Protein AF-A0AAW9YRX0-F1 (afdb_monomer)

Organism: NCBI:txid299583

Radius of gyration: 27.02 Å; Cα contacts (8 Å, |Δi|>4): 159; chains: 1; bounding box: 44×71×100 Å

Secondary structure (DSSP, 8-state):
-PPP-------------HHHHHHHHHHHHHHHHHHHHHHHHHHHHHHH---EEEES--SSTTHHHHB-S-PEEEEGGGSHHHIIIIIIHHHHHHHHHHHHHHHTTS-S-TTSSS-HHHHHHHHHHHHHHHHHHHHHHHHHH--BPP---HHHHHHHHHHHHSTT-HHHHHHHHHHHHH----HHHHHHHS---TT---SSHHHHHHHHHHHHHHTT-

Sequence (217 aa):
MIKAIIISSFPDTIKLNKSLLFEARNILRSSSTYVLAYQMLKDKALIDSEEYILLGDSGDLNASLVFDNKVVKLPALYTKKGYYNIYLKNQVEYLKQAAKSMWVLSEEDSLDKLSLVSLKSNMDILYWNDYLEVWNKALDDINIQRTTSISTLIKILNSLTVENNSIILVLKKITQNTNFISVEDISSKVGLSSNNRNIVTSSYRGLIKSLAEYKKS

pLDDT: mean 72.79, std 19.41, range [33.91, 96.25]

Nearest PDB structures (foldseek):
  5pv0-assembly1_A  TM=2.220E-01  e=9.596E+00  Homo sapiens

Foldseek 3Di:
DDDDDDPDDDDPPPPPPPVVVVVVVLVVLLVQLLVQLLVVLVVCQQVVDPDWDWALPLVDPCSVLFWVPDTQTDRCCLFPNNCVPRCVVCSLVSSVVSNVVVPVVDDDDPVVVRPSVSSSVVNVVVSVVVSVVRLVVSVVRTDTDDDPDPVSVVVNVVQVVDPSHSVVSNVVRSCNGVDPDDPVVVVVVPDPPPDDDDDDVPVVVVVVVVVVVVVVD

Structure (mmCIF, N/CA/C/O backbone):
data_AF-A0AAW9YRX0-F1
#
_entry.id   AF-A0AAW9YRX0-F1
#
loop_
_atom_site.group_PDB
_atom_site.id
_atom_site.type_symbol
_atom_site.label_atom_id
_atom_site.label_alt_id
_atom_site.label_comp_id
_atom_site.label_asym_id
_atom_site.label_entity_id
_atom_site.label_seq_id
_atom_site.pdbx_PDB_ins_code
_atom_site.Cartn_x
_atom_site.Cartn_y
_atom_site.Cartn_z
_atom_site.occupancy
_atom_site.B_iso_or_equiv
_atom_site.auth_seq_id
_atom_site.auth_comp_id
_atom_site.auth_asym_id
_atom_site.auth_atom_id
_atom_site.pdbx_PDB_model_num
ATOM 1 N N . MET A 1 1 ? -3.417 -39.705 -69.812 1.00 37.75 1 MET A N 1
ATOM 2 C CA . MET A 1 1 ? -2.437 -38.603 -69.697 1.00 37.75 1 MET A CA 1
ATOM 3 C C . MET A 1 1 ? -3.208 -37.365 -69.237 1.00 37.75 1 MET A C 1
ATOM 5 O O . MET A 1 1 ? -3.883 -36.748 -70.047 1.00 37.75 1 MET A O 1
ATOM 9 N N . ILE A 1 2 ? -3.255 -37.104 -67.927 1.00 33.91 2 ILE A N 1
ATOM 10 C CA . ILE A 1 2 ? -4.087 -36.042 -67.330 1.00 33.91 2 ILE A CA 1
ATOM 11 C C . ILE A 1 2 ? -3.219 -34.786 -67.183 1.00 33.91 2 ILE A C 1
ATOM 13 O O . ILE A 1 2 ? -2.199 -34.825 -66.499 1.00 33.91 2 ILE A O 1
ATOM 17 N N . LYS A 1 3 ? -3.600 -33.689 -67.849 1.00 41.28 3 LYS A N 1
ATOM 18 C CA . LYS A 1 3 ? -2.985 -32.365 -67.665 1.00 41.28 3 LYS A CA 1
ATOM 19 C C . LYS A 1 3 ? -3.498 -31.760 -66.358 1.00 41.28 3 LYS A C 1
ATOM 21 O O . LYS A 1 3 ? -4.692 -31.502 -66.236 1.00 41.28 3 LYS A O 1
ATOM 26 N N . ALA A 1 4 ? -2.602 -31.509 -65.409 1.00 36.94 4 ALA A N 1
ATOM 27 C CA . ALA A 1 4 ? -2.903 -30.691 -64.242 1.00 36.94 4 ALA A CA 1
ATOM 28 C C . ALA A 1 4 ? -2.861 -29.206 -64.638 1.00 36.94 4 ALA A C 1
ATOM 30 O O . ALA A 1 4 ? -1.846 -28.714 -65.130 1.00 36.94 4 ALA A O 1
ATOM 31 N N . ILE A 1 5 ? -3.977 -28.506 -64.444 1.00 42.34 5 ILE A N 1
ATOM 32 C CA . ILE A 1 5 ? -4.063 -27.046 -64.525 1.00 42.34 5 ILE A CA 1
ATOM 33 C C . ILE A 1 5 ? -3.647 -26.517 -63.151 1.00 42.34 5 ILE A C 1
ATOM 35 O O . ILE A 1 5 ? -4.341 -26.751 -62.164 1.00 42.34 5 ILE A O 1
ATOM 39 N N . ILE A 1 6 ? -2.505 -25.833 -63.074 1.00 44.31 6 ILE A N 1
ATOM 40 C CA . ILE A 1 6 ? -2.107 -25.105 -61.867 1.00 44.31 6 ILE A CA 1
ATOM 41 C C . ILE A 1 6 ? -2.848 -23.768 -61.876 1.00 44.31 6 ILE A C 1
ATOM 43 O O . ILE A 1 6 ? -2.540 -22.885 -62.672 1.00 44.31 6 ILE A O 1
ATOM 47 N N . ILE A 1 7 ? -3.834 -23.622 -60.991 1.00 44.69 7 ILE A N 1
ATOM 48 C CA . ILE A 1 7 ? -4.435 -22.325 -60.672 1.00 44.69 7 ILE A CA 1
ATOM 49 C C . ILE A 1 7 ? -3.532 -21.675 -59.620 1.00 44.69 7 ILE A C 1
ATOM 51 O O . ILE A 1 7 ? -3.695 -21.898 -58.424 1.00 44.69 7 ILE A O 1
ATOM 55 N N . SER A 1 8 ? -2.538 -20.905 -60.059 1.00 48.78 8 SER A N 1
ATOM 56 C CA . SER A 1 8 ? -1.781 -20.016 -59.178 1.00 48.78 8 SER A CA 1
ATOM 57 C C . SER A 1 8 ? -2.360 -18.607 -59.274 1.00 48.78 8 SER A C 1
ATOM 59 O O . SER A 1 8 ? -1.903 -17.795 -60.075 1.00 48.78 8 SER A O 1
ATOM 61 N N . SER A 1 9 ? -3.365 -18.306 -58.457 1.00 45.69 9 SER A N 1
ATOM 62 C CA . SER A 1 9 ? -3.750 -16.924 -58.164 1.00 45.69 9 SER A CA 1
ATOM 63 C C . SER A 1 9 ? -3.562 -16.681 -56.670 1.00 45.69 9 SER A C 1
ATOM 65 O O . SER A 1 9 ? -4.492 -16.830 -55.878 1.00 45.69 9 SER A O 1
ATOM 67 N N . PHE A 1 10 ? -2.334 -16.342 -56.274 1.00 49.47 10 PHE A N 1
ATOM 68 C CA . PHE A 1 10 ? -2.141 -15.619 -55.021 1.00 49.47 10 PHE A CA 1
ATOM 69 C C . PHE A 1 10 ? -2.780 -14.235 -55.212 1.00 49.47 10 PHE A C 1
ATOM 71 O O . PHE A 1 10 ? -2.491 -13.600 -56.228 1.00 49.47 10 PHE A O 1
ATOM 78 N N . PRO A 1 11 ? -3.675 -13.779 -54.320 1.00 52.34 11 PRO A N 1
ATOM 79 C CA . PRO A 1 11 ? -4.278 -12.463 -54.466 1.00 52.34 11 PRO A CA 1
ATOM 80 C C . PRO A 1 11 ? -3.192 -11.388 -54.376 1.00 52.34 11 PRO A C 1
ATOM 82 O O . PRO A 1 11 ? -2.228 -11.541 -53.619 1.00 52.34 11 PRO A O 1
ATOM 85 N N . ASP A 1 12 ? -3.359 -10.323 -55.163 1.00 54.91 12 ASP A N 1
ATOM 86 C CA . ASP A 1 12 ? -2.448 -9.184 -55.222 1.00 54.91 12 ASP A CA 1
ATOM 87 C C . ASP A 1 12 ? -2.027 -8.746 -53.819 1.00 54.91 12 ASP A C 1
ATOM 89 O O . ASP A 1 12 ? -2.846 -8.499 -52.930 1.00 54.91 12 ASP A O 1
ATOM 93 N N . THR A 1 13 ? -0.713 -8.665 -53.621 1.00 52.34 13 THR A N 1
ATOM 94 C CA . THR A 1 13 ? -0.102 -8.237 -52.370 1.00 52.34 13 THR A CA 1
ATOM 95 C C . THR A 1 13 ? -0.646 -6.863 -51.991 1.00 52.34 13 THR A C 1
ATOM 97 O O . THR A 1 13 ? -0.289 -5.857 -52.609 1.00 52.34 13 THR A O 1
ATOM 100 N N . ILE A 1 14 ? -1.490 -6.802 -50.959 1.00 56.09 14 ILE A N 1
ATOM 101 C CA . ILE A 1 14 ? -1.856 -5.540 -50.317 1.00 56.09 14 ILE A CA 1
ATOM 102 C C . ILE A 1 14 ? -0.537 -4.885 -49.905 1.00 56.09 14 ILE A C 1
ATOM 104 O O . ILE A 1 14 ? 0.210 -5.447 -49.099 1.00 56.09 14 ILE A O 1
ATOM 108 N N . LYS A 1 15 ? -0.206 -3.722 -50.484 1.00 57.44 15 LYS A N 1
ATOM 109 C CA . LYS A 1 15 ? 0.984 -2.960 -50.087 1.00 57.44 15 LYS A CA 1
ATOM 110 C C . LYS A 1 15 ? 0.853 -2.624 -48.605 1.00 57.44 15 LYS A C 1
ATOM 112 O O . LYS A 1 15 ? 0.117 -1.721 -48.218 1.00 57.44 15 LYS A O 1
ATOM 117 N N . LEU A 1 16 ? 1.577 -3.375 -47.781 1.00 52.41 16 LEU A N 1
ATOM 118 C CA . LEU A 1 16 ? 1.646 -3.177 -46.345 1.00 52.41 16 LEU A CA 1
ATOM 119 C C . LEU A 1 16 ? 2.143 -1.757 -46.067 1.00 52.41 16 LEU A C 1
ATOM 121 O O . LEU A 1 16 ? 3.289 -1.420 -46.376 1.00 52.41 16 LEU A O 1
ATOM 125 N N . ASN A 1 17 ? 1.285 -0.925 -45.476 1.00 69.38 17 ASN A N 1
ATOM 126 C CA . ASN A 1 17 ? 1.682 0.399 -45.026 1.00 69.38 17 ASN A CA 1
ATOM 127 C C . ASN A 1 17 ? 2.612 0.240 -43.816 1.00 69.38 17 ASN A C 1
ATOM 129 O O . ASN A 1 17 ? 2.175 0.102 -42.672 1.00 69.38 17 ASN A O 1
ATOM 133 N N . LYS A 1 18 ? 3.919 0.225 -44.094 1.00 70.31 18 LYS A N 1
ATOM 134 C CA . LYS A 1 18 ? 4.971 0.039 -43.091 1.00 70.31 18 LYS A CA 1
ATOM 135 C C . LYS A 1 18 ? 4.919 1.106 -41.992 1.00 70.31 18 LYS A C 1
ATOM 137 O O . LYS A 1 18 ? 5.285 0.796 -40.866 1.00 70.31 18 LYS A O 1
ATOM 142 N N . SER A 1 19 ? 4.419 2.310 -42.291 1.00 64.06 19 SER A N 1
ATOM 143 C CA . SER A 1 19 ? 4.258 3.394 -41.313 1.00 64.06 19 SER A CA 1
ATOM 144 C C . SER A 1 19 ? 3.155 3.086 -40.301 1.00 64.06 19 SER A C 1
ATOM 146 O O . SER A 1 19 ? 3.401 3.155 -39.102 1.00 64.06 19 SER A O 1
ATOM 148 N N . LEU A 1 20 ? 1.974 2.660 -40.765 1.00 60.81 20 LEU A N 1
ATOM 149 C CA . LEU A 1 20 ? 0.852 2.306 -39.885 1.00 60.81 20 LEU A CA 1
ATOM 150 C C . LEU A 1 20 ? 1.160 1.064 -39.036 1.00 60.81 20 LEU A C 1
ATOM 152 O O . LEU A 1 20 ? 0.836 1.016 -37.854 1.00 60.81 20 LEU A O 1
ATOM 156 N N . LEU A 1 21 ? 1.828 0.063 -39.618 1.00 64.56 21 LEU A N 1
ATOM 157 C CA . LEU A 1 21 ? 2.275 -1.116 -38.871 1.00 64.56 21 LEU A CA 1
ATOM 158 C C . LEU A 1 21 ? 3.301 -0.744 -37.792 1.00 64.56 21 LEU A C 1
ATOM 160 O O . LEU A 1 21 ? 3.255 -1.279 -36.686 1.00 64.56 21 LEU A O 1
ATOM 164 N N . PHE A 1 22 ? 4.234 0.152 -38.113 1.00 63.84 22 PHE A N 1
ATOM 165 C CA . PHE A 1 22 ? 5.222 0.650 -37.162 1.00 63.84 22 PHE A CA 1
ATOM 166 C C . PHE A 1 22 ? 4.554 1.429 -36.020 1.00 63.84 22 PHE A C 1
ATOM 168 O O . PHE A 1 22 ? 4.872 1.203 -34.856 1.00 63.84 22 PHE A O 1
ATOM 175 N N . GLU A 1 23 ? 3.571 2.272 -36.335 1.00 57.03 23 GLU A N 1
ATOM 176 C CA . GLU A 1 23 ? 2.785 3.030 -35.360 1.00 57.03 23 GLU A CA 1
ATOM 177 C C . GLU A 1 23 ? 1.950 2.123 -34.446 1.00 57.03 23 GLU A C 1
ATOM 179 O O . GLU A 1 23 ? 2.080 2.198 -33.225 1.00 57.03 23 GLU A O 1
ATOM 184 N N . ALA A 1 24 ? 1.180 1.189 -35.014 1.00 63.75 24 ALA A N 1
ATOM 185 C CA . ALA A 1 24 ? 0.392 0.224 -34.248 1.00 63.75 24 ALA A CA 1
ATOM 186 C C . ALA A 1 24 ? 1.276 -0.633 -33.326 1.00 63.75 24 ALA A C 1
ATOM 188 O O . ALA A 1 24 ? 0.941 -0.853 -32.161 1.00 63.75 24 ALA A O 1
ATOM 189 N N . ARG A 1 25 ? 2.448 -1.069 -33.814 1.00 64.19 25 ARG A N 1
ATOM 190 C CA . ARG A 1 25 ? 3.437 -1.786 -32.996 1.00 64.19 25 ARG A CA 1
ATOM 191 C C . ARG A 1 25 ? 3.972 -0.915 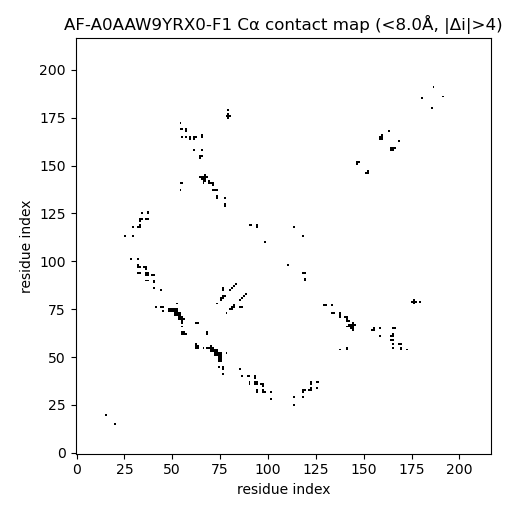-31.868 1.00 64.19 25 ARG A C 1
ATOM 193 O O . ARG A 1 25 ? 4.082 -1.410 -30.754 1.00 64.19 25 ARG A O 1
ATOM 200 N N . ASN A 1 26 ? 4.279 0.354 -32.115 1.00 64.44 26 ASN A N 1
ATOM 201 C CA . ASN A 1 26 ? 4.766 1.253 -31.069 1.00 64.44 26 ASN A CA 1
ATOM 202 C C . ASN A 1 26 ? 3.711 1.504 -29.989 1.00 64.44 26 ASN A C 1
ATOM 204 O O . ASN A 1 26 ? 4.040 1.448 -28.804 1.00 64.44 26 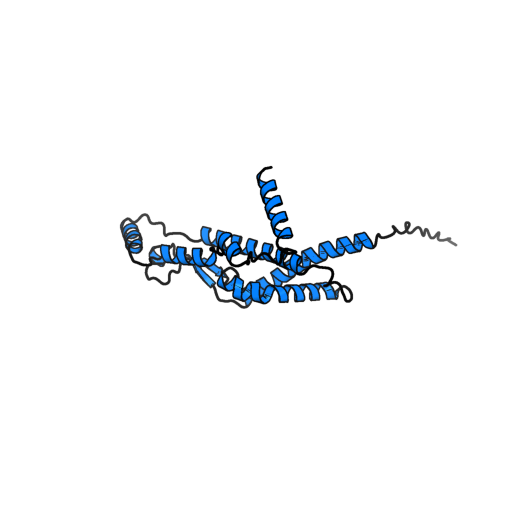ASN A O 1
ATOM 208 N N . ILE A 1 27 ? 2.448 1.705 -30.377 1.00 62.72 27 ILE A N 1
ATOM 209 C CA . ILE A 1 27 ? 1.330 1.883 -29.442 1.00 62.72 27 ILE A CA 1
ATOM 210 C C . ILE A 1 27 ? 1.184 0.642 -28.557 1.00 62.72 27 ILE A C 1
ATOM 212 O O . ILE A 1 27 ? 1.263 0.753 -27.331 1.00 62.72 27 ILE A O 1
ATOM 216 N N . LEU A 1 28 ? 1.066 -0.543 -29.165 1.00 64.25 28 LEU A N 1
ATOM 217 C CA . LEU A 1 28 ? 0.913 -1.798 -28.426 1.00 64.25 28 LEU A CA 1
ATOM 218 C C . LEU A 1 28 ? 2.119 -2.069 -27.519 1.00 64.25 28 LEU A C 1
ATOM 220 O O . LEU A 1 28 ? 1.931 -2.382 -26.346 1.00 64.25 28 LEU A O 1
ATOM 224 N N . ARG A 1 29 ? 3.347 -1.851 -28.011 1.00 67.62 29 ARG A N 1
ATOM 225 C CA . ARG A 1 29 ? 4.580 -2.021 -27.222 1.00 67.62 29 ARG A CA 1
ATOM 226 C C . ARG A 1 29 ? 4.637 -1.082 -26.025 1.00 67.62 29 ARG A C 1
ATOM 228 O O . ARG A 1 29 ? 5.018 -1.510 -24.937 1.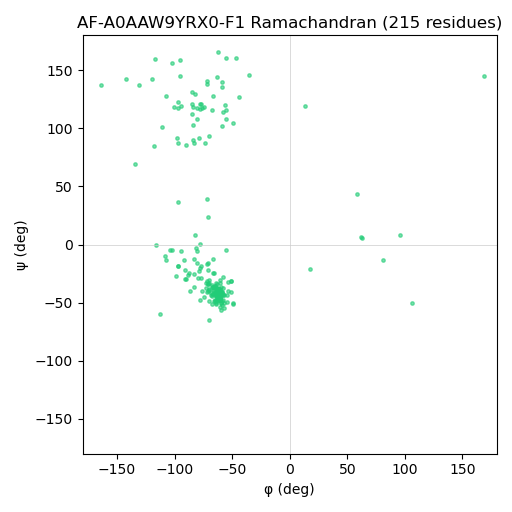00 67.62 29 ARG A O 1
ATOM 235 N N . SER A 1 30 ? 4.260 0.184 -26.208 1.00 59.19 30 SER A N 1
ATOM 236 C CA . SER A 1 30 ? 4.218 1.155 -25.111 1.00 59.19 30 SER A CA 1
ATOM 237 C C . SER A 1 30 ? 3.246 0.705 -24.022 1.00 59.19 30 SER A C 1
ATOM 239 O O . SER A 1 30 ? 3.628 0.669 -22.854 1.00 59.19 30 SER A O 1
ATOM 241 N N . SER A 1 31 ? 2.044 0.264 -24.421 1.00 65.81 31 SER A N 1
ATOM 242 C CA . SER A 1 31 ? 0.988 -0.197 -23.518 1.00 65.81 31 SER A CA 1
ATOM 243 C C . SER A 1 31 ? 1.389 -1.431 -22.714 1.00 65.81 31 SER A C 1
ATOM 245 O O . SER A 1 31 ? 1.112 -1.518 -21.524 1.00 65.81 31 SER A O 1
ATOM 247 N N . SER A 1 32 ? 2.122 -2.358 -23.327 1.00 78.81 32 SER A N 1
ATOM 248 C CA . SER A 1 32 ? 2.555 -3.585 -22.665 1.00 78.81 32 SER A CA 1
ATOM 249 C C . SER A 1 32 ? 3.821 -3.412 -21.821 1.00 78.81 32 SER A C 1
ATOM 251 O O . SER A 1 32 ? 4.003 -4.159 -20.863 1.00 78.81 32 SER A O 1
ATOM 253 N N . THR A 1 33 ? 4.688 -2.436 -22.125 1.00 85.38 33 THR A N 1
ATOM 254 C CA . THR A 1 33 ? 5.968 -2.263 -21.407 1.00 85.38 33 THR A CA 1
ATOM 255 C C . THR 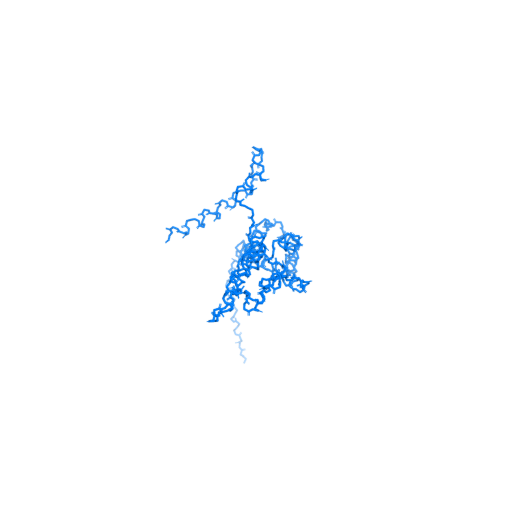A 1 33 ? 5.754 -1.822 -19.961 1.00 85.38 33 THR A C 1
ATOM 257 O O . THR A 1 33 ? 6.295 -2.446 -19.051 1.00 85.38 33 THR A O 1
ATOM 260 N N . TYR A 1 34 ? 4.969 -0.763 -19.721 1.00 86.75 34 TYR A N 1
ATOM 261 C CA . TYR A 1 34 ? 4.752 -0.273 -18.352 1.00 86.75 34 TYR A CA 1
ATOM 262 C C . TYR A 1 34 ? 3.901 -1.240 -17.521 1.00 86.75 34 TYR A C 1
ATOM 264 O O . TYR A 1 34 ? 4.111 -1.345 -16.315 1.00 86.75 34 TYR A O 1
ATOM 272 N N . VAL A 1 35 ? 2.982 -1.977 -18.160 1.00 90.75 35 VAL A N 1
ATOM 273 C CA . VAL A 1 35 ? 2.202 -3.035 -17.502 1.00 90.75 35 VAL A CA 1
ATOM 274 C C . VAL A 1 35 ? 3.131 -4.151 -17.040 1.00 90.75 35 VAL A C 1
ATOM 276 O O . VAL A 1 35 ? 3.106 -4.509 -15.867 1.00 90.75 35 VAL A O 1
ATOM 279 N N . LEU A 1 36 ? 3.989 -4.665 -17.928 1.00 90.88 36 LEU A N 1
ATOM 280 C CA . LEU A 1 36 ? 4.944 -5.716 -17.579 1.00 90.88 36 LEU A CA 1
ATOM 281 C C . LEU A 1 36 ? 5.915 -5.254 -16.486 1.00 90.88 36 LEU A C 1
ATOM 283 O O . LEU A 1 36 ? 6.125 -5.974 -15.516 1.00 90.88 36 LEU A O 1
ATOM 287 N N . ALA A 1 37 ? 6.460 -4.040 -16.608 1.00 93.50 37 ALA A N 1
ATOM 288 C CA . ALA A 1 37 ? 7.336 -3.459 -15.593 1.00 93.50 37 ALA A CA 1
ATOM 289 C C . ALA A 1 37 ? 6.658 -3.386 -14.221 1.00 93.50 37 ALA A C 1
ATOM 291 O O . ALA A 1 37 ? 7.275 -3.717 -13.208 1.00 93.50 37 ALA A O 1
ATOM 292 N N . TYR A 1 38 ? 5.386 -2.974 -14.190 1.00 96.12 38 TYR A N 1
ATOM 293 C CA . TYR A 1 38 ? 4.607 -2.924 -12.962 1.00 96.12 38 TYR A CA 1
ATOM 294 C C . TYR A 1 38 ? 4.403 -4.302 -12.345 1.00 96.12 38 TYR A C 1
ATOM 296 O O . TYR A 1 38 ? 4.673 -4.460 -11.157 1.00 96.12 38 TYR A O 1
ATOM 304 N N . GLN A 1 39 ? 4.000 -5.297 -13.139 1.00 94.88 39 GLN A N 1
ATOM 305 C CA . GLN A 1 39 ? 3.803 -6.661 -12.642 1.00 94.88 39 GLN A CA 1
ATOM 306 C C . GLN A 1 39 ? 5.105 -7.248 -12.092 1.00 94.88 39 GLN A C 1
ATOM 308 O O . GLN A 1 39 ? 5.131 -7.707 -10.959 1.00 94.88 39 GLN A O 1
ATOM 313 N N . MET A 1 40 ? 6.220 -7.115 -12.819 1.00 94.69 40 MET A N 1
ATOM 314 C CA . MET A 1 40 ? 7.528 -7.583 -12.346 1.00 94.69 40 MET A CA 1
ATOM 315 C C . MET A 1 40 ? 7.937 -6.939 -11.011 1.00 94.69 40 MET A C 1
ATOM 317 O O . MET A 1 40 ? 8.428 -7.629 -10.116 1.00 94.69 40 MET A O 1
ATOM 321 N N . LEU A 1 41 ? 7.735 -5.622 -10.865 1.00 96.25 41 LEU A N 1
ATOM 322 C CA . LEU A 1 41 ? 8.028 -4.907 -9.621 1.00 96.25 41 LEU A CA 1
ATOM 323 C C . LEU A 1 41 ? 7.122 -5.392 -8.490 1.00 96.25 41 LEU A C 1
ATOM 325 O O . LEU A 1 41 ? 7.620 -5.686 -7.404 1.00 96.25 41 LEU A O 1
ATOM 329 N N . LYS A 1 42 ? 5.812 -5.462 -8.746 1.00 95.69 42 LYS A N 1
ATOM 330 C CA . LYS A 1 42 ? 4.795 -5.887 -7.784 1.00 95.69 42 LYS A CA 1
ATOM 331 C C . LYS A 1 42 ? 5.078 -7.299 -7.287 1.00 95.69 42 LYS A C 1
ATOM 333 O O . LYS A 1 42 ? 5.188 -7.487 -6.081 1.00 95.69 42 LYS A O 1
ATOM 338 N N . ASP A 1 43 ? 5.278 -8.248 -8.194 1.00 94.06 43 ASP A N 1
ATOM 339 C CA . ASP A 1 43 ? 5.546 -9.645 -7.860 1.00 94.06 43 ASP A CA 1
ATOM 340 C C . ASP A 1 43 ? 6.796 -9.767 -6.992 1.00 94.06 43 ASP A C 1
ATOM 342 O O . ASP A 1 43 ? 6.747 -10.367 -5.919 1.00 94.06 43 ASP A O 1
ATOM 346 N N . LYS A 1 44 ? 7.901 -9.117 -7.387 1.00 93.00 44 LYS A N 1
ATOM 347 C CA . LYS A 1 44 ? 9.119 -9.136 -6.571 1.00 93.00 44 LYS A CA 1
ATOM 348 C C . LYS A 1 44 ? 8.895 -8.501 -5.201 1.00 93.00 44 LYS A C 1
ATOM 350 O O . LYS A 1 44 ? 9.319 -9.057 -4.198 1.00 93.00 44 LYS A O 1
ATOM 355 N N . ALA A 1 45 ? 8.231 -7.349 -5.142 1.00 92.62 45 ALA A N 1
ATOM 356 C CA . ALA A 1 45 ? 7.985 -6.651 -3.886 1.00 92.62 45 ALA A CA 1
ATOM 357 C C . ALA A 1 45 ? 7.100 -7.454 -2.921 1.00 92.62 45 ALA A C 1
ATOM 359 O O . ALA A 1 45 ? 7.302 -7.366 -1.713 1.00 92.62 45 ALA A O 1
ATOM 360 N N . LEU A 1 46 ? 6.139 -8.224 -3.438 1.00 89.50 46 LEU A N 1
ATOM 361 C CA . LEU A 1 46 ? 5.276 -9.092 -2.635 1.00 89.50 46 LEU A CA 1
ATOM 362 C C . LEU A 1 46 ? 5.983 -10.379 -2.186 1.00 89.50 46 LEU A C 1
ATOM 364 O O . LEU A 1 46 ? 5.646 -10.903 -1.131 1.00 89.50 46 LEU A O 1
ATOM 368 N N . ILE A 1 47 ? 6.956 -10.873 -2.958 1.00 87.25 47 ILE A N 1
ATOM 369 C CA . ILE A 1 47 ? 7.772 -12.042 -2.594 1.00 87.25 47 ILE A CA 1
ATOM 370 C C . ILE A 1 47 ? 8.849 -11.669 -1.566 1.00 87.25 47 ILE A C 1
ATOM 372 O O . ILE A 1 47 ? 9.008 -12.360 -0.566 1.00 87.25 47 ILE A O 1
ATOM 376 N N . ASP A 1 48 ? 9.582 -10.578 -1.801 1.00 79.50 48 ASP A N 1
ATOM 377 C CA . ASP A 1 48 ? 10.744 -10.193 -0.989 1.00 79.50 48 ASP A CA 1
ATOM 378 C C . ASP A 1 48 ? 10.349 -9.556 0.356 1.00 79.50 48 ASP A C 1
ATOM 380 O O . ASP A 1 48 ? 11.180 -9.442 1.259 1.00 79.50 48 ASP A O 1
ATOM 384 N N . SER A 1 49 ? 9.106 -9.081 0.494 1.00 71.12 49 SER A N 1
ATOM 385 C CA . SER A 1 49 ? 8.657 -8.344 1.672 1.00 71.12 49 SER A CA 1
ATOM 386 C C . SER A 1 49 ? 7.658 -9.144 2.502 1.00 71.12 49 SER A C 1
ATOM 388 O O . SER A 1 49 ? 6.460 -9.157 2.231 1.00 71.12 49 SER A O 1
ATOM 390 N N . GLU A 1 50 ? 8.147 -9.729 3.596 1.00 67.56 50 GLU A N 1
ATOM 391 C CA . GLU A 1 50 ? 7.295 -10.176 4.707 1.00 67.56 50 GLU A CA 1
ATOM 392 C C . GLU A 1 50 ? 6.851 -9.006 5.611 1.00 67.56 50 GLU A C 1
ATOM 394 O O . GLU A 1 50 ? 6.144 -9.210 6.598 1.00 67.56 50 GLU A O 1
ATOM 399 N N . GLU A 1 51 ? 7.256 -7.764 5.308 1.00 74.12 51 GLU A N 1
ATOM 400 C CA . GLU A 1 51 ? 6.830 -6.585 6.063 1.00 74.12 51 GLU A CA 1
ATOM 401 C C . GLU A 1 51 ? 5.372 -6.239 5.709 1.00 74.12 51 GLU A C 1
ATOM 403 O O . GLU A 1 51 ? 5.043 -5.883 4.575 1.00 74.12 51 GLU A O 1
ATOM 408 N N . TYR A 1 52 ? 4.492 -6.286 6.709 1.00 81.00 52 TYR A N 1
ATOM 409 C CA . TYR A 1 52 ? 3.105 -5.836 6.599 1.00 81.00 52 TYR A CA 1
ATOM 410 C C . TYR A 1 52 ? 2.834 -4.710 7.592 1.00 81.00 52 TYR A C 1
ATOM 412 O O . TYR A 1 52 ? 3.285 -4.755 8.738 1.00 81.00 52 TYR A O 1
ATOM 420 N N . ILE A 1 53 ? 2.033 -3.724 7.183 1.00 81.94 53 ILE A N 1
ATOM 421 C CA . ILE A 1 53 ? 1.357 -2.866 8.158 1.00 81.94 53 ILE A CA 1
ATOM 422 C C . ILE A 1 53 ? 0.111 -3.599 8.630 1.00 81.94 53 ILE A C 1
ATOM 424 O O . ILE A 1 53 ? -0.697 -4.064 7.829 1.00 81.94 53 ILE A O 1
ATOM 428 N N . LEU A 1 54 ? -0.035 -3.675 9.946 1.00 84.12 54 LEU A N 1
ATOM 429 C CA . LEU A 1 54 ? -1.186 -4.265 10.605 1.00 84.12 54 LEU A CA 1
ATOM 430 C C . LEU A 1 54 ? -2.127 -3.144 11.064 1.00 84.12 54 LEU A C 1
ATOM 432 O O . LEU A 1 54 ? -1.728 -2.287 11.865 1.00 84.12 54 LEU A O 1
ATOM 436 N N . LEU A 1 55 ? -3.356 -3.125 10.543 1.00 84.38 55 LEU A N 1
ATOM 437 C CA . LEU A 1 55 ? -4.458 -2.330 11.098 1.00 84.38 55 LEU A CA 1
ATOM 438 C C . LEU A 1 55 ? -5.293 -3.216 12.026 1.00 84.38 55 LEU A C 1
ATOM 440 O O . LEU A 1 55 ? -5.435 -4.413 11.785 1.00 84.38 55 LEU A O 1
ATOM 444 N N . GLY A 1 56 ? -5.817 -2.638 13.104 1.00 75.88 56 GLY A N 1
ATOM 445 C CA . GLY A 1 56 ? -6.496 -3.392 14.165 1.00 75.88 56 GLY A CA 1
ATOM 446 C C . GLY A 1 56 ? -5.541 -4.048 15.170 1.00 75.88 56 GLY A C 1
ATOM 447 O O . GLY A 1 56 ? -5.968 -4.410 16.257 1.00 75.88 56 GLY A O 1
ATOM 448 N N . ASP A 1 57 ? -4.244 -4.115 14.854 1.00 74.69 57 ASP A N 1
ATOM 449 C CA . ASP A 1 57 ? -3.172 -4.349 15.823 1.00 74.69 57 ASP A CA 1
ATOM 450 C C . ASP A 1 57 ? -2.557 -2.995 16.212 1.00 74.69 57 ASP A C 1
ATOM 452 O O . ASP A 1 57 ? -1.706 -2.424 15.513 1.00 74.69 57 ASP A O 1
ATOM 456 N N . SER A 1 58 ? -3.080 -2.396 17.280 1.00 63.53 58 SER A N 1
ATOM 457 C CA . SER A 1 58 ? -2.581 -1.124 17.812 1.00 63.53 58 SER A CA 1
ATOM 458 C C . SER A 1 58 ? -1.332 -1.287 18.678 1.00 63.53 58 SER A C 1
ATOM 460 O O . SER A 1 58 ? -0.756 -0.273 19.066 1.00 63.53 58 SER A O 1
ATOM 462 N N . GLY A 1 59 ? -0.886 -2.516 18.970 1.00 64.88 59 GLY A N 1
ATOM 463 C CA . GLY A 1 59 ? 0.197 -2.767 19.927 1.00 64.88 59 GLY A CA 1
ATOM 464 C C . GLY A 1 59 ? -0.129 -2.329 21.363 1.00 64.88 59 GLY A C 1
ATOM 465 O O . GLY A 1 59 ? 0.737 -2.390 22.233 1.00 64.88 59 GLY A O 1
ATOM 466 N N . ASP A 1 60 ? -1.362 -1.882 21.618 1.00 66.94 60 ASP A N 1
ATOM 467 C CA . ASP A 1 60 ? -1.884 -1.611 22.948 1.00 66.94 60 ASP A CA 1
ATOM 468 C C . ASP A 1 60 ? -2.659 -2.828 23.469 1.00 66.94 60 ASP A C 1
ATOM 470 O O . ASP A 1 60 ? -3.122 -3.686 22.717 1.00 66.94 60 ASP A O 1
ATOM 474 N N . LEU A 1 61 ? -2.818 -2.906 24.790 1.00 67.50 61 LEU A N 1
ATOM 475 C CA . LEU A 1 61 ? -3.510 -4.025 25.440 1.00 67.50 61 LEU A CA 1
ATOM 476 C C . LEU A 1 61 ? -5.014 -4.080 25.105 1.00 67.50 61 LEU A C 1
ATOM 478 O O . LEU A 1 61 ? -5.668 -5.081 25.389 1.00 67.50 61 LEU A O 1
ATOM 482 N N . ASN A 1 62 ? -5.564 -3.013 24.515 1.00 77.12 62 ASN A N 1
ATOM 483 C CA . ASN A 1 62 ? -6.993 -2.854 24.251 1.00 77.12 62 ASN A CA 1
ATOM 484 C C . ASN A 1 62 ? -7.382 -3.116 22.786 1.00 77.12 62 ASN A C 1
ATOM 486 O O . ASN A 1 62 ? -8.576 -3.147 22.493 1.00 77.12 62 ASN A O 1
ATOM 490 N N . ALA A 1 63 ? -6.429 -3.365 21.883 1.00 79.19 63 ALA A N 1
ATOM 491 C CA . ALA A 1 63 ? -6.688 -3.626 20.465 1.00 79.19 63 ALA A CA 1
ATOM 492 C C . ALA A 1 63 ? -7.775 -4.697 20.258 1.00 79.19 63 ALA A C 1
ATOM 494 O O . ALA A 1 63 ? -8.773 -4.464 19.580 1.00 79.19 63 ALA A O 1
ATOM 495 N N . SER A 1 64 ? -7.624 -5.837 20.939 1.00 81.50 64 SER A N 1
ATOM 496 C CA . SER A 1 64 ? -8.554 -6.976 20.904 1.00 81.50 64 SER A CA 1
ATOM 497 C C . SER A 1 64 ? -9.891 -6.734 21.611 1.00 81.50 64 SER A C 1
ATOM 499 O O . SER A 1 64 ? -10.831 -7.506 21.434 1.00 81.50 64 SER A O 1
ATOM 501 N N . LEU A 1 65 ? -9.979 -5.697 22.449 1.00 85.38 65 LEU A N 1
ATOM 502 C CA . LEU A 1 65 ? -11.232 -5.254 23.061 1.00 85.38 65 LEU A CA 1
ATOM 503 C C . LEU A 1 65 ? -12.011 -4.336 22.108 1.00 85.38 65 LEU A C 1
ATOM 505 O O . LEU A 1 65 ? -13.238 -4.376 22.085 1.00 85.38 65 LEU A O 1
ATOM 509 N N . VAL A 1 66 ? -11.309 -3.491 21.350 1.00 86.31 66 VAL A N 1
ATOM 510 C CA . VAL A 1 66 ? -11.918 -2.480 20.474 1.00 86.31 66 VAL A CA 1
ATOM 511 C C . VAL A 1 66 ? -12.242 -3.042 19.095 1.00 86.31 66 VAL A C 1
ATOM 513 O O . VAL A 1 66 ? -13.294 -2.719 18.552 1.00 86.31 66 VAL A O 1
ATOM 516 N N . PHE A 1 67 ? -11.374 -3.869 18.522 1.00 89.06 67 PHE A N 1
ATOM 517 C CA . PHE A 1 67 ? -11.557 -4.467 17.200 1.00 89.06 67 PHE A CA 1
ATOM 518 C C . PHE A 1 67 ? -12.016 -5.922 17.317 1.00 89.06 67 PHE A C 1
ATOM 520 O O . PHE A 1 67 ? -11.786 -6.590 18.323 1.00 89.06 67 PHE A O 1
ATOM 527 N N . ASP A 1 68 ? -12.672 -6.438 16.283 1.00 84.81 68 ASP A N 1
ATOM 528 C CA . ASP A 1 68 ? -13.228 -7.799 16.224 1.00 84.81 68 ASP A CA 1
ATOM 529 C C . ASP A 1 68 ? -12.172 -8.927 16.114 1.00 84.81 68 ASP A C 1
ATOM 531 O O . ASP A 1 68 ? -12.469 -10.030 15.656 1.00 84.81 68 ASP A O 1
ATOM 535 N N . ASN A 1 69 ? -10.939 -8.669 16.563 1.00 69.94 69 ASN A N 1
ATOM 536 C CA . ASN A 1 69 ? -9.760 -9.528 16.432 1.00 69.94 69 ASN A CA 1
ATOM 537 C C . ASN A 1 69 ? -9.318 -9.819 14.982 1.00 69.94 69 ASN A C 1
ATOM 539 O O . ASN A 1 69 ? -8.380 -10.597 14.779 1.00 69.94 69 ASN A O 1
ATOM 543 N N . LYS A 1 70 ? -9.922 -9.181 13.969 1.00 76.50 70 LYS A N 1
ATOM 544 C CA . LYS A 1 70 ? -9.446 -9.249 12.585 1.00 76.50 70 LYS A CA 1
ATOM 545 C C . LYS A 1 70 ? -8.348 -8.210 12.369 1.00 76.50 70 LYS A C 1
ATOM 547 O O . LYS A 1 70 ? -8.598 -7.020 12.195 1.00 76.50 70 LYS A O 1
ATOM 552 N N . VAL A 1 71 ? -7.104 -8.678 12.353 1.00 84.25 71 VAL A N 1
ATOM 553 C CA . VAL A 1 71 ? -5.961 -7.843 11.970 1.00 84.25 71 VAL A CA 1
ATOM 554 C C . VAL A 1 71 ? -5.882 -7.773 10.448 1.00 84.25 71 VAL A C 1
ATOM 556 O O . VAL A 1 71 ? -5.671 -8.786 9.775 1.00 84.25 71 VAL A O 1
ATOM 559 N N . VAL A 1 72 ? -6.027 -6.569 9.898 1.00 89.19 72 VAL A N 1
ATOM 560 C CA . VAL A 1 72 ? -5.916 -6.322 8.457 1.00 89.19 72 VAL A CA 1
ATOM 561 C C . VAL A 1 72 ? -4.448 -6.125 8.100 1.00 89.19 72 VAL A C 1
ATOM 563 O O . VAL A 1 72 ? -3.790 -5.225 8.623 1.00 89.19 72 VAL A O 1
ATOM 566 N N . LYS A 1 73 ? -3.932 -6.967 7.201 1.00 90.25 73 LYS A N 1
ATOM 567 C CA . LYS A 1 73 ? -2.542 -6.919 6.732 1.00 90.25 73 LYS A CA 1
ATOM 568 C C . LYS A 1 73 ? -2.458 -6.167 5.408 1.00 90.25 73 LYS A C 1
ATOM 570 O O . LYS A 1 73 ? -3.071 -6.588 4.431 1.00 90.25 73 LYS A O 1
ATOM 575 N N . LEU A 1 74 ? -1.662 -5.103 5.359 1.00 91.31 74 LEU A N 1
ATOM 576 C CA . LEU A 1 74 ? -1.347 -4.380 4.127 1.00 91.31 74 LEU A CA 1
ATOM 577 C C . LEU A 1 74 ? 0.096 -4.666 3.705 1.00 91.31 74 LEU A C 1
ATOM 579 O O . LEU A 1 74 ? 0.995 -4.474 4.531 1.00 91.31 74 LEU A O 1
ATOM 583 N N . PRO A 1 75 ? 0.345 -5.084 2.451 1.00 93.38 75 PRO A N 1
ATOM 584 C CA . PRO A 1 75 ? 1.703 -5.287 1.957 1.00 93.38 75 PRO A CA 1
ATOM 585 C C . PRO A 1 75 ? 2.532 -4.004 2.046 1.00 93.38 75 PRO A C 1
ATOM 587 O O . PRO A 1 75 ? 2.034 -2.928 1.700 1.00 93.38 75 PRO A O 1
ATOM 590 N N . ALA A 1 76 ? 3.810 -4.109 2.429 1.00 92.81 76 ALA A N 1
ATOM 591 C CA . ALA A 1 76 ? 4.703 -2.953 2.524 1.00 92.81 76 ALA A CA 1
ATOM 592 C C . ALA A 1 76 ? 4.761 -2.122 1.236 1.00 92.81 76 ALA A C 1
ATOM 594 O O . ALA A 1 76 ? 4.903 -0.901 1.330 1.00 92.81 76 ALA A O 1
ATOM 595 N N . LEU A 1 77 ? 4.611 -2.749 0.060 1.00 94.94 77 LEU A N 1
ATOM 596 C CA . LEU A 1 77 ? 4.557 -2.069 -1.240 1.00 94.94 77 LEU A CA 1
ATOM 597 C C . LEU A 1 77 ? 3.544 -0.916 -1.249 1.00 94.94 77 LEU A C 1
ATOM 599 O O . LEU A 1 77 ? 3.860 0.157 -1.751 1.00 94.94 77 LEU A O 1
ATOM 603 N N . TYR A 1 78 ? 2.373 -1.105 -0.637 1.00 95.19 78 TYR A N 1
ATOM 604 C CA . TYR A 1 78 ? 1.268 -0.143 -0.636 1.00 95.19 78 TYR A CA 1
ATOM 605 C C . TYR A 1 78 ? 1.252 0.729 0.623 1.00 95.19 78 TYR A C 1
ATOM 607 O O . TYR A 1 78 ? 0.208 1.105 1.148 1.00 95.19 78 TYR A O 1
ATOM 615 N N . THR A 1 79 ? 2.432 1.088 1.118 1.00 93.75 79 THR A N 1
ATOM 616 C CA . THR A 1 79 ? 2.609 1.997 2.258 1.00 93.75 79 THR A CA 1
ATOM 617 C C . THR A 1 79 ? 3.351 3.245 1.802 1.00 93.75 79 THR A C 1
ATOM 619 O O . THR A 1 79 ? 4.035 3.226 0.779 1.00 93.75 79 THR A O 1
ATOM 622 N N . LYS A 1 80 ? 3.268 4.353 2.544 1.00 91.12 80 LYS A N 1
ATOM 623 C CA . LYS A 1 80 ? 4.026 5.565 2.183 1.00 91.12 80 LYS A CA 1
ATOM 624 C C . LYS A 1 80 ? 5.534 5.306 2.186 1.00 91.12 80 LYS A C 1
ATOM 626 O O . LYS A 1 80 ? 6.239 5.775 1.299 1.00 91.12 80 LYS A O 1
ATOM 631 N N . LYS A 1 81 ? 6.030 4.507 3.136 1.00 91.44 81 LYS A N 1
ATOM 632 C CA . LYS A 1 81 ? 7.429 4.044 3.163 1.00 91.44 81 LYS A CA 1
ATOM 633 C C . LYS A 1 81 ? 7.752 3.196 1.926 1.00 91.44 81 LYS A C 1
ATOM 635 O O . LYS A 1 81 ? 8.776 3.429 1.289 1.00 91.44 81 LYS A O 1
ATOM 640 N N . GLY A 1 82 ? 6.882 2.250 1.572 1.00 92.31 82 GLY A N 1
ATOM 641 C CA . GLY A 1 82 ? 7.032 1.387 0.397 1.00 92.31 82 GLY A CA 1
ATOM 642 C C . GLY A 1 82 ? 7.024 2.150 -0.919 1.00 92.31 82 GLY A C 1
ATOM 643 O O . GLY A 1 82 ? 7.849 1.873 -1.787 1.00 92.31 82 GLY A O 1
ATOM 644 N N . TYR A 1 83 ? 6.195 3.185 -1.033 1.00 93.56 83 TYR A N 1
ATOM 645 C CA . TYR A 1 83 ? 6.194 4.072 -2.189 1.00 93.56 83 TYR A CA 1
ATOM 646 C C . TYR A 1 83 ? 7.589 4.651 -2.461 1.00 93.56 83 TYR A C 1
ATOM 648 O O . TYR A 1 83 ? 8.093 4.552 -3.577 1.00 93.56 83 TYR A O 1
ATOM 656 N N . TYR A 1 84 ? 8.256 5.198 -1.440 1.00 90.81 84 TYR A N 1
ATOM 657 C CA . TYR A 1 84 ? 9.595 5.769 -1.607 1.00 90.81 84 TYR A CA 1
ATOM 658 C C . TYR A 1 84 ? 10.685 4.699 -1.750 1.00 90.81 84 TYR A C 1
ATOM 660 O O . TYR A 1 84 ? 11.546 4.804 -2.623 1.00 90.81 84 TYR A O 1
ATOM 668 N N . ASN A 1 85 ? 10.654 3.667 -0.905 1.00 90.31 85 ASN A N 1
ATOM 669 C CA . ASN A 1 85 ? 11.782 2.746 -0.751 1.00 90.31 85 ASN A CA 1
ATOM 670 C C . ASN A 1 85 ? 11.731 1.532 -1.682 1.00 90.31 85 ASN A C 1
ATOM 672 O O . ASN A 1 85 ? 12.772 0.929 -1.940 1.00 90.31 85 ASN A O 1
ATOM 676 N N . ILE A 1 86 ? 10.545 1.173 -2.174 1.00 93.44 86 ILE A N 1
ATOM 677 C CA . ILE A 1 86 ? 10.316 0.015 -3.041 1.00 93.44 86 ILE A CA 1
ATOM 678 C C . ILE A 1 86 ? 9.909 0.498 -4.430 1.00 93.44 86 ILE A C 1
ATOM 680 O O . ILE A 1 86 ? 10.616 0.225 -5.397 1.00 93.44 86 ILE A O 1
ATOM 684 N N . TYR A 1 87 ? 8.810 1.244 -4.544 1.00 94.75 87 TYR A N 1
ATOM 685 C CA . TYR A 1 87 ? 8.274 1.617 -5.850 1.00 94.75 87 TYR A CA 1
ATOM 686 C C . TYR A 1 87 ? 9.168 2.636 -6.571 1.00 94.75 87 TYR A C 1
ATOM 688 O O . TYR A 1 87 ? 9.801 2.291 -7.568 1.00 94.75 87 TYR A O 1
ATOM 696 N N . LEU A 1 88 ? 9.311 3.857 -6.042 1.00 89.94 88 LEU A N 1
ATOM 697 C CA . LEU A 1 88 ? 10.089 4.926 -6.685 1.00 89.94 88 LEU A CA 1
ATOM 698 C C . LEU A 1 88 ? 11.558 4.552 -6.890 1.00 89.94 88 LEU A C 1
ATOM 700 O O . LEU A 1 88 ? 12.144 4.902 -7.913 1.00 89.94 88 LEU A O 1
ATOM 704 N N . LYS A 1 89 ? 12.146 3.825 -5.933 1.00 90.62 89 LYS A N 1
ATOM 705 C CA . LYS A 1 89 ? 13.538 3.371 -6.012 1.00 90.62 89 LYS A CA 1
ATOM 706 C C . LYS A 1 89 ? 13.785 2.438 -7.202 1.00 90.62 89 LYS A C 1
ATOM 708 O O . LYS A 1 89 ? 14.849 2.517 -7.808 1.00 90.62 89 LYS A O 1
ATOM 713 N N . ASN A 1 90 ? 12.828 1.568 -7.535 1.00 92.25 90 ASN A N 1
ATOM 714 C CA . ASN A 1 90 ? 13.021 0.514 -8.536 1.00 92.25 90 ASN A CA 1
ATOM 715 C C . ASN A 1 90 ? 12.278 0.764 -9.862 1.00 92.25 90 ASN A C 1
ATOM 717 O O . ASN A 1 90 ? 12.575 0.105 -10.856 1.00 92.25 90 ASN A O 1
ATOM 721 N N . GLN A 1 91 ? 11.342 1.716 -9.912 1.00 91.19 91 GLN A N 1
ATOM 722 C CA . GLN A 1 91 ? 10.449 1.960 -11.053 1.00 91.19 91 GLN A CA 1
ATOM 723 C C . GLN A 1 91 ? 11.175 2.054 -12.406 1.00 91.19 91 GLN A C 1
ATOM 725 O O . GLN A 1 91 ? 10.811 1.375 -13.364 1.00 91.19 91 GLN A O 1
ATOM 730 N N . VAL A 1 92 ? 12.214 2.891 -12.496 1.00 88.44 92 VAL A N 1
ATOM 731 C CA . VAL A 1 92 ? 12.952 3.114 -13.754 1.00 88.44 92 VAL A CA 1
ATOM 732 C C . VAL A 1 92 ? 13.701 1.858 -14.194 1.00 88.44 92 VAL A C 1
ATOM 734 O O . VAL A 1 92 ? 13.782 1.570 -15.386 1.00 88.44 92 VAL A O 1
ATOM 737 N N . GLU A 1 93 ? 14.240 1.108 -13.240 1.00 91.06 93 GLU A N 1
ATOM 738 C CA . GLU A 1 93 ? 14.997 -0.108 -13.517 1.00 91.06 93 GLU A CA 1
ATOM 739 C C . GLU A 1 93 ? 14.082 -1.208 -14.073 1.00 91.06 93 GLU A C 1
ATOM 741 O O . GLU A 1 93 ? 14.384 -1.799 -15.108 1.00 91.06 93 GLU A O 1
ATOM 746 N N . TYR A 1 94 ? 12.893 -1.393 -13.492 1.00 93.69 94 TYR A N 1
ATOM 747 C CA . TYR A 1 94 ? 11.897 -2.321 -14.036 1.00 93.69 94 TYR A CA 1
ATOM 748 C C . TYR A 1 94 ? 11.367 -1.913 -15.407 1.00 93.69 94 TYR A C 1
ATOM 750 O O . TYR A 1 94 ? 11.154 -2.778 -16.253 1.00 93.69 94 TYR A O 1
ATOM 758 N N . LEU A 1 95 ? 11.205 -0.613 -15.672 1.00 89.25 95 LEU A N 1
ATOM 759 C CA . LEU A 1 95 ? 10.845 -0.129 -17.008 1.00 89.25 95 LEU A CA 1
ATOM 760 C C . LEU A 1 95 ? 11.908 -0.493 -18.051 1.00 89.25 95 LEU A C 1
ATOM 762 O O . LEU A 1 95 ? 11.565 -0.936 -19.147 1.00 89.25 95 LEU A O 1
ATOM 766 N N . LYS A 1 96 ? 13.196 -0.364 -17.709 1.00 87.56 96 LYS A N 1
ATOM 767 C CA . LYS A 1 96 ? 14.304 -0.778 -18.584 1.00 87.56 96 LYS A CA 1
ATOM 768 C C . LYS A 1 96 ? 14.340 -2.290 -18.787 1.00 87.56 96 LYS A C 1
ATOM 770 O O . LYS A 1 96 ? 14.539 -2.740 -19.913 1.00 87.56 96 LYS A O 1
ATOM 775 N N . GLN A 1 97 ? 14.127 -3.071 -17.728 1.00 89.19 97 GLN A N 1
ATOM 776 C CA . GLN A 1 97 ? 14.089 -4.532 -17.812 1.00 89.19 97 GLN A CA 1
ATOM 777 C C . GLN A 1 97 ? 12.919 -5.020 -18.665 1.00 89.19 97 GLN A C 1
ATOM 779 O O . GLN A 1 97 ? 13.127 -5.820 -19.572 1.00 89.19 97 GLN A O 1
ATOM 784 N N . ALA A 1 98 ? 11.714 -4.495 -18.439 1.00 88.44 98 ALA A N 1
ATOM 785 C CA . ALA A 1 98 ? 10.539 -4.828 -19.237 1.00 88.44 98 ALA A CA 1
ATOM 786 C C . ALA A 1 98 ? 10.729 -4.437 -20.705 1.00 88.44 98 ALA A C 1
ATOM 788 O O . ALA A 1 98 ? 10.426 -5.239 -21.589 1.00 88.44 98 ALA A O 1
ATOM 789 N N . ALA A 1 99 ? 11.300 -3.255 -20.971 1.00 82.50 99 ALA A N 1
ATOM 790 C CA . ALA A 1 99 ? 11.688 -2.869 -22.320 1.00 82.50 99 ALA A CA 1
ATOM 791 C C . ALA A 1 99 ? 12.657 -3.911 -22.904 1.00 82.50 99 ALA A C 1
ATOM 793 O O . ALA A 1 99 ? 12.338 -4.527 -23.911 1.00 82.50 99 ALA A O 1
ATOM 794 N N . LYS A 1 100 ? 13.775 -4.229 -22.245 1.00 80.06 100 LYS A N 1
ATOM 795 C CA . LYS A 1 100 ? 14.728 -5.237 -22.742 1.00 80.06 100 LYS A CA 1
ATOM 796 C C . LYS A 1 100 ? 14.074 -6.601 -23.028 1.00 80.06 100 LYS A C 1
ATOM 798 O O . LYS A 1 100 ? 14.331 -7.184 -24.079 1.00 80.06 100 LYS A O 1
ATOM 803 N N . SER A 1 101 ? 13.199 -7.085 -22.148 1.00 76.81 101 SER A N 1
ATOM 804 C CA . SER A 1 101 ? 12.464 -8.347 -22.326 1.00 76.81 101 SER A CA 1
ATOM 805 C C . SER A 1 101 ? 11.532 -8.323 -23.539 1.00 76.81 101 SER A C 1
ATOM 807 O O . SER A 1 101 ? 11.446 -9.299 -24.278 1.00 76.81 101 SER A O 1
ATOM 809 N N . MET A 1 102 ? 10.876 -7.191 -23.796 1.00 70.94 102 MET A N 1
ATOM 810 C CA . MET A 1 102 ? 10.052 -6.986 -24.991 1.00 70.94 102 MET A CA 1
ATOM 811 C C . MET A 1 102 ? 10.866 -6.846 -26.286 1.00 70.94 102 MET A C 1
ATOM 813 O O . MET A 1 102 ? 10.354 -7.040 -27.391 1.00 70.94 102 MET A O 1
ATOM 817 N N . TRP A 1 103 ? 12.130 -6.471 -26.154 1.00 60.44 103 TRP A N 1
ATOM 818 C CA . TRP A 1 103 ? 13.037 -6.169 -27.248 1.00 60.44 103 TRP A CA 1
ATOM 819 C C . TRP A 1 103 ? 13.878 -7.336 -27.742 1.00 60.44 103 TRP A C 1
ATOM 821 O O . TRP A 1 103 ? 14.367 -7.274 -28.863 1.00 60.44 103 TRP A O 1
ATOM 831 N N . VAL A 1 104 ? 13.937 -8.443 -27.000 1.00 52.97 104 VAL A N 1
ATOM 832 C CA . VAL A 1 104 ? 14.455 -9.733 -27.501 1.00 52.97 104 VAL A CA 1
ATOM 833 C C . VAL A 1 104 ? 13.717 -10.212 -28.777 1.00 52.97 104 VAL A C 1
ATOM 835 O O . VAL A 1 104 ? 14.129 -11.174 -29.413 1.00 52.97 104 VAL A O 1
ATOM 838 N N . LEU A 1 105 ? 12.669 -9.501 -29.218 1.00 51.38 105 LEU A N 1
ATOM 839 C CA . LEU A 1 105 ? 11.902 -9.763 -30.435 1.00 51.38 105 LEU A CA 1
ATOM 840 C C . LEU A 1 105 ? 12.176 -8.822 -31.632 1.00 51.38 105 LEU A C 1
ATOM 842 O O . LEU A 1 105 ? 11.594 -9.058 -32.691 1.00 51.38 105 LEU A O 1
ATOM 846 N N . SER A 1 106 ? 12.993 -7.759 -31.541 1.00 47.56 106 SER A N 1
ATOM 847 C CA . SER A 1 106 ? 13.400 -6.939 -32.713 1.00 47.56 106 SER A CA 1
ATOM 848 C C . SER A 1 106 ? 14.626 -6.066 -32.398 1.00 47.56 106 SER A C 1
ATOM 850 O O . SER A 1 106 ? 14.651 -5.457 -31.335 1.00 47.56 106 SER A O 1
ATOM 852 N N . GLU A 1 107 ? 15.582 -6.002 -33.331 1.00 47.09 107 GLU A N 1
ATOM 853 C CA . GLU A 1 107 ? 16.905 -5.341 -33.273 1.00 47.09 107 GLU A CA 1
ATOM 854 C C . GLU A 1 107 ? 16.949 -3.893 -32.719 1.00 47.09 107 GLU A C 1
ATOM 856 O O . GLU A 1 107 ? 15.935 -3.197 -32.638 1.00 47.09 107 GLU A O 1
ATOM 861 N N . GLU A 1 108 ? 18.168 -3.509 -32.312 1.00 49.16 108 GLU A N 1
ATOM 862 C CA . GLU A 1 108 ? 18.656 -2.298 -31.619 1.00 49.16 108 GLU A CA 1
ATOM 863 C C . GLU A 1 108 ? 17.945 -0.959 -31.983 1.00 49.16 108 GLU A C 1
ATOM 865 O O . GLU A 1 108 ? 17.534 -0.741 -33.114 1.00 49.16 108 GLU A O 1
ATOM 870 N N . ASP A 1 109 ? 17.802 -0.052 -30.998 1.00 51.97 109 ASP A N 1
ATOM 871 C CA . ASP A 1 109 ? 17.365 1.374 -31.083 1.00 51.97 109 ASP A CA 1
ATOM 872 C C . ASP A 1 109 ? 15.896 1.843 -30.847 1.00 51.97 109 ASP A C 1
ATOM 874 O O . ASP A 1 109 ? 15.584 3.025 -30.973 1.00 51.97 109 ASP A O 1
ATOM 878 N N . SER A 1 110 ? 14.950 1.023 -30.394 1.00 50.81 110 SER A N 1
ATOM 879 C CA . SER A 1 110 ? 13.581 1.446 -30.006 1.00 50.81 110 SER A CA 1
ATOM 880 C C . SER A 1 110 ? 13.325 2.046 -28.593 1.00 50.81 110 SER A C 1
ATOM 882 O O . SER A 1 110 ? 12.164 2.297 -28.264 1.00 50.81 110 SER A O 1
ATOM 884 N N . LEU A 1 111 ? 14.333 2.349 -27.755 1.00 50.84 111 LEU A N 1
ATOM 885 C CA . LEU A 1 111 ? 14.110 2.969 -26.420 1.00 50.84 111 LEU A CA 1
ATOM 886 C C . LEU A 1 111 ? 14.067 4.491 -26.549 1.00 50.84 111 LEU A C 1
ATOM 888 O O . LEU A 1 111 ? 13.392 5.149 -25.767 1.00 50.84 111 LEU A O 1
ATOM 892 N N . ASP A 1 112 ? 14.695 5.020 -27.599 1.00 53.12 112 ASP A N 1
ATOM 893 C CA . ASP A 1 112 ? 14.699 6.441 -27.944 1.00 53.12 112 ASP A CA 1
ATOM 894 C C . ASP A 1 112 ? 13.346 6.936 -28.487 1.00 53.12 112 ASP A C 1
ATOM 896 O O . ASP A 1 112 ? 13.079 8.135 -28.501 1.00 53.12 112 ASP A O 1
ATOM 900 N N . LYS A 1 113 ? 12.448 6.027 -28.908 1.00 51.75 113 LYS A N 1
ATOM 901 C CA . LYS A 1 113 ? 11.126 6.385 -29.467 1.00 51.75 113 LYS A CA 1
ATOM 902 C C . LYS A 1 113 ? 9.973 6.330 -28.462 1.00 51.75 113 LYS A C 1
ATOM 904 O O . LYS A 1 113 ? 8.933 6.935 -28.711 1.00 51.75 113 LYS A O 1
ATOM 909 N N . LEU A 1 114 ? 10.134 5.640 -27.332 1.00 58.50 114 LEU A N 1
ATOM 910 C CA . LEU A 1 114 ? 9.173 5.670 -26.227 1.00 58.50 114 LEU A CA 1
ATOM 911 C C . LEU A 1 114 ? 9.658 6.686 -25.198 1.00 58.50 114 LEU A C 1
ATOM 913 O O . LEU A 1 114 ? 10.719 6.504 -24.608 1.00 58.50 114 LEU A O 1
ATOM 917 N N . SER A 1 115 ? 8.893 7.749 -24.937 1.00 70.44 115 SER A N 1
ATOM 918 C CA . SER A 1 115 ? 9.316 8.683 -23.892 1.00 70.44 115 SER A CA 1
ATOM 919 C C . SER A 1 115 ? 9.237 7.969 -22.539 1.00 70.44 115 SER A C 1
ATOM 921 O O . SER A 1 115 ? 8.156 7.587 -22.085 1.00 70.44 115 SER A O 1
ATOM 923 N N . LEU A 1 116 ? 10.381 7.780 -21.875 1.00 76.31 116 LEU A N 1
ATOM 924 C CA . LEU A 1 116 ? 10.455 7.205 -20.525 1.00 76.31 116 LEU A CA 1
ATOM 925 C C . LEU A 1 116 ? 9.497 7.919 -19.555 1.00 76.31 116 LEU A C 1
ATOM 927 O O . LEU A 1 116 ? 8.931 7.300 -18.661 1.00 76.31 116 LEU A O 1
ATOM 931 N N . VAL A 1 117 ? 9.267 9.214 -19.787 1.00 78.56 117 VAL A N 1
ATOM 932 C CA . VAL A 1 117 ? 8.281 10.039 -19.081 1.00 78.56 117 VAL A CA 1
ATOM 933 C C . VAL A 1 117 ? 6.859 9.479 -19.212 1.00 78.56 117 VAL A C 1
ATOM 935 O O . VAL A 1 117 ? 6.175 9.344 -18.200 1.00 78.56 117 VAL A O 1
ATOM 938 N N . SER A 1 118 ? 6.415 9.120 -20.422 1.00 76.81 118 SER A N 1
ATOM 939 C CA . SER A 1 118 ? 5.079 8.543 -20.644 1.00 76.81 118 SER A CA 1
ATOM 940 C C . SER A 1 118 ? 4.929 7.158 -20.016 1.00 76.81 118 SER A C 1
ATOM 942 O O . SER A 1 118 ? 3.932 6.893 -19.349 1.00 76.81 118 SER A O 1
ATOM 944 N N . LEU A 1 119 ? 5.945 6.299 -20.145 1.00 82.00 119 LEU A N 1
ATOM 945 C CA . LEU A 1 119 ? 5.941 4.969 -19.534 1.00 82.00 119 LEU A CA 1
ATOM 946 C C . LEU A 1 119 ? 5.885 5.052 -18.007 1.00 82.00 119 LEU A C 1
ATOM 948 O O . LEU A 1 119 ? 5.112 4.331 -17.381 1.00 82.00 119 LEU A O 1
ATOM 952 N N . LYS A 1 120 ? 6.657 5.972 -17.418 1.00 83.69 120 LYS A N 1
ATOM 953 C CA . LYS A 1 120 ? 6.633 6.250 -15.983 1.00 83.69 120 LYS A CA 1
ATOM 954 C C . LYS A 1 120 ? 5.243 6.701 -15.531 1.00 83.69 120 LYS A C 1
ATOM 956 O O . LYS A 1 120 ? 4.693 6.113 -14.609 1.00 83.69 120 LYS A O 1
ATOM 961 N N . SER A 1 121 ? 4.660 7.685 -16.216 1.00 84.88 121 SER A N 1
ATO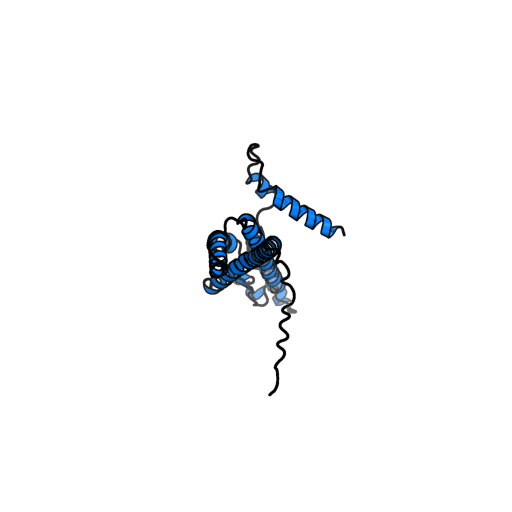M 962 C CA . SER A 1 121 ? 3.330 8.207 -15.880 1.00 84.88 121 SER A CA 1
ATOM 963 C C . SER A 1 121 ? 2.247 7.128 -15.952 1.00 84.88 121 SER A C 1
ATOM 965 O O . SER A 1 121 ? 1.381 7.073 -15.086 1.00 84.88 121 SER A O 1
ATOM 967 N N . ASN A 1 122 ? 2.292 6.257 -16.962 1.00 82.69 122 ASN A N 1
ATOM 968 C CA . ASN A 1 122 ? 1.325 5.167 -17.093 1.00 82.69 122 ASN A CA 1
ATOM 969 C C . ASN A 1 122 ? 1.524 4.093 -16.013 1.00 82.69 122 ASN A C 1
ATOM 971 O O . ASN A 1 122 ? 0.549 3.581 -15.469 1.00 82.69 122 ASN A O 1
ATOM 975 N N . MET A 1 123 ? 2.775 3.790 -15.658 1.00 91.88 123 MET A N 1
ATOM 976 C CA . MET A 1 123 ? 3.093 2.901 -14.539 1.00 91.88 123 MET A CA 1
ATOM 977 C C . MET A 1 123 ? 2.625 3.481 -13.194 1.00 91.88 123 MET A C 1
ATOM 979 O O . MET A 1 123 ? 2.090 2.740 -12.373 1.00 91.88 123 MET A O 1
ATOM 983 N N . ASP A 1 124 ? 2.764 4.797 -12.992 1.00 89.00 124 ASP A N 1
ATOM 984 C CA . ASP A 1 124 ? 2.289 5.500 -11.791 1.00 89.00 124 ASP A CA 1
ATOM 985 C C . ASP A 1 124 ? 0.776 5.353 -11.617 1.00 89.00 124 ASP A C 1
ATOM 987 O O . ASP A 1 124 ? 0.314 5.101 -10.507 1.00 89.00 124 ASP A O 1
ATOM 991 N N . ILE A 1 125 ? 0.006 5.445 -12.707 1.00 88.38 125 ILE A N 1
ATOM 992 C CA . ILE A 1 125 ? -1.448 5.233 -12.672 1.00 88.38 125 ILE A CA 1
ATOM 993 C C . ILE A 1 125 ? -1.782 3.816 -12.186 1.00 88.38 125 ILE A C 1
ATOM 995 O O . ILE A 1 125 ? -2.634 3.667 -11.314 1.00 88.38 125 ILE A O 1
ATOM 999 N N . LEU A 1 126 ? -1.099 2.783 -12.699 1.00 90.94 126 LEU A N 1
ATOM 1000 C CA . LEU A 1 126 ? -1.317 1.401 -12.248 1.00 90.94 126 LEU A CA 1
ATOM 1001 C C . LEU A 1 126 ? -1.015 1.241 -10.756 1.00 90.94 126 LEU A C 1
ATOM 1003 O O . LEU A 1 126 ? -1.832 0.700 -10.016 1.00 90.94 126 LEU A O 1
ATOM 1007 N N . TYR A 1 127 ? 0.129 1.762 -10.305 1.00 95.75 127 TYR A N 1
ATOM 1008 C CA . TYR A 1 127 ? 0.524 1.681 -8.903 1.00 95.75 127 TYR A CA 1
ATOM 1009 C C . TYR A 1 127 ? -0.482 2.368 -7.975 1.00 95.75 127 TYR A C 1
ATOM 1011 O O . TYR A 1 127 ? -0.854 1.794 -6.954 1.00 95.75 127 TYR A O 1
ATOM 1019 N N . TRP A 1 128 ? -0.928 3.581 -8.315 1.00 93.88 128 TRP A N 1
ATOM 1020 C CA . TRP A 1 128 ? -1.857 4.332 -7.471 1.00 93.88 128 TRP A CA 1
ATOM 1021 C C . TRP A 1 128 ? -3.274 3.764 -7.479 1.00 93.88 128 TRP A C 1
ATOM 1023 O O . TRP A 1 128 ? -3.941 3.833 -6.449 1.00 93.88 128 TRP A O 1
ATOM 1033 N N . ASN A 1 129 ? -3.719 3.161 -8.583 1.00 90.69 129 ASN A N 1
ATOM 1034 C CA . ASN A 1 129 ? -4.991 2.442 -8.614 1.00 90.69 129 ASN A CA 1
ATOM 1035 C C . ASN A 1 129 ? -4.971 1.245 -7.654 1.00 90.69 129 ASN A C 1
ATOM 1037 O O . ASN A 1 129 ? -5.852 1.145 -6.803 1.00 90.69 129 ASN A O 1
ATOM 1041 N N . ASP A 1 130 ? -3.927 0.412 -7.709 1.00 94.06 130 ASP A N 1
ATOM 1042 C CA . ASP A 1 130 ? -3.758 -0.704 -6.770 1.00 94.06 130 ASP A CA 1
ATOM 1043 C C . ASP A 1 130 ? -3.600 -0.208 -5.324 1.00 94.06 130 ASP A C 1
ATOM 1045 O O . ASP A 1 130 ? -4.143 -0.803 -4.396 1.00 94.06 130 ASP A O 1
ATOM 1049 N N . TYR A 1 131 ? -2.883 0.904 -5.116 1.00 95.25 131 TYR A N 1
ATOM 1050 C CA . TYR A 1 131 ? -2.749 1.528 -3.800 1.00 95.25 131 TYR A CA 1
ATOM 1051 C C . TYR A 1 131 ? -4.125 1.872 -3.219 1.00 95.25 131 TYR A C 1
ATOM 1053 O O . TYR A 1 131 ? -4.432 1.501 -2.088 1.00 95.25 131 TYR A O 1
ATOM 1061 N N . LEU A 1 132 ? -4.969 2.554 -3.997 1.00 90.94 132 LEU A N 1
ATOM 1062 C CA . LEU A 1 132 ? -6.324 2.913 -3.583 1.00 90.94 132 LEU A CA 1
ATOM 1063 C C . LEU A 1 132 ? -7.189 1.676 -3.334 1.00 90.94 132 LEU A C 1
ATOM 1065 O O . LEU A 1 132 ? -7.894 1.635 -2.331 1.00 90.94 132 LEU A O 1
ATOM 1069 N N . GLU A 1 133 ? -7.121 0.666 -4.200 1.00 89.94 133 GLU A N 1
ATOM 1070 C CA . GLU A 1 133 ? -7.886 -0.574 -4.043 1.00 89.94 133 GLU A CA 1
ATOM 1071 C C . GLU A 1 133 ? -7.523 -1.304 -2.744 1.00 89.94 133 GLU A C 1
ATOM 1073 O O . GLU A 1 133 ? -8.405 -1.660 -1.958 1.00 89.94 133 GLU A O 1
ATOM 1078 N N . VAL A 1 134 ? -6.225 -1.467 -2.475 1.00 92.94 134 VAL A N 1
ATOM 1079 C CA . VAL A 1 134 ? -5.725 -2.125 -1.261 1.00 92.94 134 VAL A CA 1
ATOM 1080 C C . VAL A 1 134 ? -6.152 -1.364 -0.007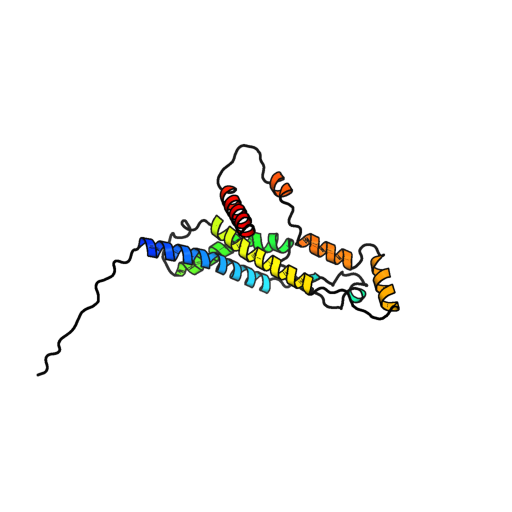 1.00 92.94 134 VAL A C 1
ATOM 1082 O O . VAL A 1 134 ? -6.577 -1.986 0.969 1.00 92.94 134 VAL A O 1
ATOM 1085 N N . TRP A 1 135 ? -6.083 -0.030 -0.022 1.00 93.31 135 TRP A N 1
ATOM 1086 C CA . TRP A 1 135 ? -6.505 0.783 1.120 1.00 93.31 135 TRP A CA 1
ATOM 1087 C C . TRP A 1 135 ? -8.019 0.805 1.315 1.00 93.31 135 TRP A C 1
ATOM 1089 O O . TRP A 1 135 ? -8.461 0.689 2.454 1.00 93.31 135 TRP A O 1
ATOM 1099 N N . ASN A 1 136 ? -8.816 0.891 0.248 1.00 91.12 136 ASN A N 1
ATOM 1100 C CA . ASN A 1 136 ? -10.276 0.816 0.350 1.00 91.12 136 ASN A CA 1
ATOM 1101 C C . ASN A 1 136 ? -10.705 -0.522 0.954 1.00 91.12 136 ASN A C 1
ATOM 1103 O O . ASN A 1 136 ? -11.424 -0.542 1.947 1.00 91.12 136 ASN A O 1
ATOM 1107 N N . LYS A 1 137 ? -10.156 -1.632 0.447 1.00 90.75 137 LYS A N 1
ATOM 1108 C CA . LYS A 1 137 ? -10.409 -2.961 1.011 1.00 90.75 137 LYS A CA 1
ATOM 1109 C C . LYS A 1 137 ? -10.012 -3.045 2.484 1.00 90.75 137 LYS A C 1
ATOM 1111 O O . LYS A 1 137 ? -10.748 -3.600 3.291 1.00 90.75 137 LYS A O 1
ATOM 1116 N N . ALA A 1 138 ? -8.861 -2.480 2.847 1.00 90.69 138 ALA A N 1
ATOM 1117 C CA . ALA A 1 138 ? -8.409 -2.482 4.231 1.00 90.69 138 ALA A CA 1
ATOM 1118 C C . ALA A 1 138 ? -9.331 -1.679 5.164 1.00 90.69 138 ALA A C 1
ATOM 1120 O O . ALA A 1 138 ? -9.534 -2.082 6.310 1.00 90.69 138 ALA A O 1
ATOM 1121 N N . LEU A 1 139 ? -9.882 -0.561 4.680 1.00 90.00 139 LEU A N 1
ATOM 1122 C CA . LEU A 1 139 ? -10.848 0.265 5.407 1.00 90.00 139 LEU A CA 1
ATOM 1123 C C . LEU A 1 139 ? -12.220 -0.411 5.532 1.00 90.00 139 LEU A C 1
ATOM 1125 O O . LEU A 1 139 ? -12.863 -0.259 6.566 1.00 90.00 139 LEU A O 1
ATOM 1129 N N . ASP A 1 140 ? -12.636 -1.181 4.529 1.00 90.31 140 ASP A N 1
ATOM 1130 C CA . ASP A 1 140 ? -13.867 -1.978 4.582 1.00 90.31 140 ASP A CA 1
ATOM 1131 C C . ASP A 1 140 ? -13.731 -3.179 5.538 1.00 90.31 140 ASP A C 1
ATOM 1133 O O . ASP A 1 140 ? -14.685 -3.587 6.207 1.00 90.31 140 ASP A O 1
ATOM 1137 N N . ASP A 1 141 ? -12.528 -3.755 5.617 1.00 89.62 141 ASP A N 1
ATOM 1138 C CA . ASP A 1 141 ? -12.254 -4.945 6.417 1.00 89.62 141 ASP A CA 1
ATOM 1139 C C . ASP A 1 141 ? -12.073 -4.656 7.915 1.00 89.62 141 ASP A C 1
ATOM 1141 O O . ASP A 1 141 ? -12.354 -5.544 8.729 1.00 89.62 141 ASP A O 1
ATOM 1145 N N . ILE A 1 142 ? -11.603 -3.460 8.290 1.00 88.38 142 ILE A N 1
ATOM 1146 C CA . ILE A 1 142 ? -11.382 -3.089 9.693 1.00 88.38 142 ILE A CA 1
ATOM 1147 C C . ILE A 1 142 ? -12.697 -2.749 10.394 1.00 88.38 142 ILE A C 1
ATOM 1149 O O . ILE A 1 142 ? -13.403 -1.815 10.026 1.00 88.38 142 ILE A O 1
ATOM 1153 N N . ASN A 1 143 ? -13.012 -3.488 11.459 1.00 87.62 143 ASN A N 1
ATOM 1154 C CA . ASN A 1 143 ? -14.281 -3.349 12.163 1.00 87.62 143 ASN A CA 1
ATOM 1155 C C . ASN A 1 143 ? -14.099 -3.231 13.676 1.00 87.62 143 ASN A C 1
ATOM 1157 O O . ASN A 1 143 ? -13.332 -3.961 14.303 1.00 87.62 143 ASN A O 1
ATOM 1161 N N . ILE A 1 144 ? -14.857 -2.309 14.271 1.00 85.69 144 ILE A N 1
ATOM 1162 C CA . ILE A 1 144 ? -14.993 -2.204 15.726 1.00 85.69 144 ILE A CA 1
ATOM 1163 C C . ILE A 1 144 ? -15.846 -3.379 16.214 1.00 85.69 144 ILE A C 1
ATOM 1165 O O . ILE A 1 144 ? -16.869 -3.715 15.607 1.00 85.69 144 ILE A O 1
ATOM 1169 N N . GLN A 1 145 ? -15.443 -3.984 17.328 1.00 85.81 145 GLN A N 1
ATOM 1170 C CA . GLN A 1 145 ? -16.150 -5.084 17.963 1.00 85.81 145 GLN A CA 1
ATOM 1171 C C . GLN A 1 145 ? -17.597 -4.679 18.271 1.00 85.81 145 GLN A C 1
ATOM 1173 O O . GLN A 1 145 ? -17.873 -3.748 19.030 1.00 85.81 145 GLN A O 1
ATOM 1178 N N . ARG A 1 146 ? -18.548 -5.417 17.694 1.00 85.00 146 ARG A N 1
ATOM 1179 C CA . ARG A 1 146 ? -19.970 -5.279 18.014 1.00 85.00 146 ARG A CA 1
ATOM 1180 C C . ARG A 1 146 ? -20.277 -6.120 19.247 1.00 85.00 146 ARG A C 1
ATOM 1182 O O . ARG A 1 146 ? -19.925 -7.294 19.303 1.00 85.00 146 ARG A O 1
ATOM 1189 N N . THR A 1 147 ? -20.956 -5.535 20.227 1.00 82.94 147 THR A N 1
ATOM 1190 C CA . THR A 1 147 ? -21.349 -6.233 21.453 1.00 82.94 147 THR A CA 1
ATOM 1191 C C . THR A 1 147 ? -22.730 -5.789 21.910 1.00 82.94 147 THR A C 1
ATOM 1193 O O . THR A 1 147 ? -23.086 -4.619 21.792 1.00 82.94 147 THR A O 1
ATOM 1196 N N . THR A 1 148 ? -23.513 -6.727 22.437 1.00 87.25 148 THR A N 1
ATOM 1197 C CA . THR A 1 148 ? -24.795 -6.462 23.110 1.00 87.25 148 THR A CA 1
ATOM 1198 C C . THR A 1 148 ? -24.633 -6.345 24.628 1.00 87.25 148 THR A C 1
ATOM 1200 O O . THR A 1 148 ? -25.581 -6.007 25.332 1.00 87.25 148 THR A O 1
ATOM 1203 N N . SER A 1 149 ? -23.429 -6.606 25.150 1.00 91.56 149 SER A N 1
ATOM 1204 C CA . SER A 1 149 ? -23.124 -6.521 26.574 1.00 91.56 149 SER A CA 1
ATOM 1205 C C . SER A 1 149 ? -22.784 -5.088 26.975 1.00 91.56 149 SER A C 1
ATOM 1207 O O . SER A 1 149 ? -21.766 -4.535 26.553 1.00 91.56 149 SER A O 1
ATOM 1209 N N . ILE A 1 150 ? -23.593 -4.514 27.868 1.00 89.88 150 ILE A N 1
ATOM 1210 C CA . ILE A 1 150 ? -23.356 -3.185 28.454 1.00 89.88 150 ILE A CA 1
ATOM 1211 C C . ILE A 1 150 ? -21.992 -3.132 29.158 1.00 89.88 150 ILE A C 1
ATOM 1213 O O . ILE A 1 150 ? -21.281 -2.136 29.053 1.00 89.88 150 ILE A O 1
ATOM 1217 N N . SER A 1 151 ? -21.581 -4.212 29.831 1.00 89.69 151 SER A N 1
ATOM 1218 C CA . SER A 1 151 ? -20.285 -4.251 30.520 1.00 89.69 151 SER A CA 1
ATOM 1219 C C . SER A 1 151 ? -19.109 -4.205 29.540 1.00 89.69 151 SER A C 1
ATOM 1221 O O . SER A 1 151 ? -18.108 -3.546 29.816 1.00 89.69 151 SER A O 1
ATOM 1223 N N . THR A 1 152 ? -19.234 -4.844 28.374 1.00 85.81 152 THR A N 1
ATOM 1224 C CA . THR A 1 152 ? -18.231 -4.765 27.303 1.00 85.81 152 THR A CA 1
ATOM 1225 C C . THR A 1 152 ? -18.236 -3.385 26.653 1.00 85.81 152 THR A C 1
ATOM 1227 O O . THR A 1 152 ? -17.169 -2.823 26.429 1.00 85.81 152 THR A O 1
ATOM 1230 N N . LEU A 1 153 ? -19.412 -2.791 26.432 1.00 87.56 153 LEU A N 1
ATOM 1231 C CA . LEU A 1 153 ? -19.532 -1.439 25.885 1.00 87.56 153 LEU A CA 1
ATOM 1232 C C . LEU A 1 153 ? -18.854 -0.392 26.781 1.00 87.56 153 LEU A C 1
ATOM 1234 O O . LEU A 1 153 ? -18.121 0.457 26.282 1.00 87.56 153 LEU A O 1
ATOM 1238 N N . ILE A 1 154 ? -19.039 -0.484 28.103 1.00 89.88 154 ILE A N 1
ATOM 1239 C CA . ILE A 1 154 ? -18.366 0.396 29.071 1.00 89.88 154 ILE A CA 1
ATOM 1240 C C . ILE A 1 154 ? -16.844 0.219 29.001 1.00 89.88 154 ILE A C 1
ATOM 1242 O O . ILE A 1 154 ? -16.116 1.207 29.028 1.00 89.88 154 ILE A O 1
ATOM 1246 N N . LYS A 1 155 ? -16.344 -1.018 28.871 1.00 88.12 155 LYS A N 1
ATOM 1247 C CA . LYS A 1 155 ? -14.903 -1.276 28.710 1.00 88.12 155 LYS A CA 1
ATOM 1248 C C . LYS A 1 155 ? -14.355 -0.658 27.423 1.00 88.12 155 LYS A C 1
ATOM 1250 O O . LYS A 1 155 ? -13.313 -0.012 27.477 1.00 88.12 155 LYS A O 1
ATOM 1255 N N . ILE A 1 156 ? -15.063 -0.808 26.300 1.00 86.75 156 ILE A N 1
ATOM 1256 C CA . ILE A 1 156 ? -14.694 -0.169 25.030 1.00 86.75 156 ILE A CA 1
ATOM 1257 C C . ILE A 1 156 ? -14.668 1.351 25.212 1.00 86.75 156 ILE A C 1
ATOM 1259 O O . ILE A 1 156 ? -13.653 1.967 24.915 1.00 86.75 156 ILE A O 1
ATOM 1263 N N . LEU A 1 157 ? -15.715 1.959 25.778 1.00 86.50 157 LEU A N 1
ATOM 1264 C CA . LEU A 1 157 ? -15.770 3.410 25.979 1.00 86.50 157 LEU A CA 1
ATOM 1265 C C . LEU A 1 157 ? -14.640 3.919 26.885 1.00 86.50 157 LEU A C 1
ATOM 1267 O O . LEU A 1 157 ? -13.985 4.903 26.552 1.00 86.50 157 LEU A O 1
ATOM 1271 N N . ASN A 1 158 ? -14.360 3.216 27.983 1.00 86.88 158 ASN A N 1
ATOM 1272 C CA . ASN A 1 158 ? -13.245 3.540 28.872 1.00 86.88 158 ASN A CA 1
ATOM 1273 C C . ASN A 1 158 ? -11.889 3.395 28.171 1.00 86.88 158 ASN A C 1
ATOM 1275 O O . ASN A 1 158 ? -10.980 4.169 28.441 1.00 86.88 158 ASN A O 1
ATOM 1279 N N . SER A 1 159 ? -11.737 2.448 27.242 1.00 84.00 159 SER A N 1
ATOM 1280 C CA . SER A 1 159 ? -10.497 2.329 26.466 1.00 84.00 159 SER A CA 1
ATOM 1281 C C . SER A 1 159 ? -10.254 3.535 25.550 1.00 84.00 159 SER A C 1
ATOM 1283 O O . SER A 1 159 ? -9.105 3.844 25.245 1.00 84.00 159 SER A O 1
ATOM 1285 N N . LEU A 1 160 ? -11.311 4.260 25.158 1.00 81.94 160 LEU A N 1
ATOM 1286 C CA . LEU A 1 160 ? -11.207 5.456 24.317 1.00 81.94 160 LEU A CA 1
ATOM 1287 C C . LEU A 1 160 ? -10.762 6.705 25.083 1.00 81.94 160 LEU A C 1
ATOM 1289 O O . LEU A 1 160 ? -10.275 7.643 24.453 1.00 81.94 160 LEU A O 1
ATOM 1293 N N . THR A 1 161 ? -10.907 6.735 26.410 1.00 84.94 161 THR A N 1
ATOM 1294 C CA . THR A 1 161 ? -10.506 7.892 27.232 1.00 84.94 161 THR A CA 1
ATOM 1295 C C . THR A 1 161 ? -9.006 7.922 27.517 1.00 84.94 161 THR A C 1
ATOM 1297 O O . THR A 1 161 ? -8.477 8.962 27.907 1.00 84.94 161 THR A O 1
ATOM 1300 N N . VAL A 1 162 ? -8.312 6.801 27.303 1.00 81.50 162 VAL A N 1
ATOM 1301 C CA . VAL A 1 162 ? -6.863 6.691 27.474 1.00 81.50 162 VAL A CA 1
ATOM 1302 C C . VAL A 1 162 ? -6.145 7.437 26.348 1.00 81.50 162 VAL A C 1
ATOM 1304 O O . VAL A 1 162 ? -6.549 7.396 25.181 1.00 81.50 162 VAL A O 1
ATOM 1307 N N . GLU A 1 163 ? -5.051 8.115 26.692 1.00 77.56 163 GLU A N 1
ATOM 1308 C CA . GLU A 1 163 ? -4.175 8.741 25.706 1.00 77.56 163 GLU A CA 1
ATOM 1309 C C . GLU A 1 163 ? -3.630 7.685 24.727 1.00 77.56 163 GLU A C 1
ATOM 1311 O O . GLU A 1 163 ? -3.197 6.611 25.134 1.00 77.56 163 GLU A O 1
ATOM 1316 N N . ASN A 1 164 ? -3.640 7.993 23.425 1.00 73.12 164 ASN A N 1
ATOM 1317 C CA . ASN A 1 164 ? -3.244 7.063 22.357 1.00 73.12 164 ASN A CA 1
ATOM 1318 C C . ASN A 1 164 ? -4.055 5.752 22.322 1.00 73.12 164 ASN A C 1
ATOM 1320 O O . ASN A 1 164 ? -3.489 4.687 22.0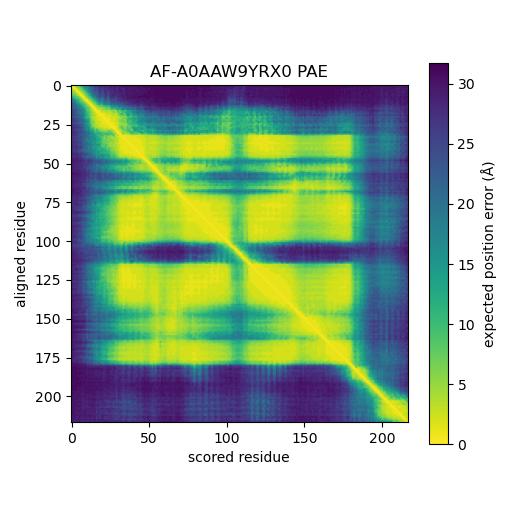98 1.00 73.12 164 ASN A O 1
ATOM 1324 N N . ASN A 1 165 ? -5.378 5.832 22.485 1.00 85.44 165 ASN A N 1
ATOM 1325 C CA . ASN A 1 165 ? -6.263 4.677 22.310 1.00 85.44 165 ASN A CA 1
ATOM 1326 C C . ASN A 1 165 ? -6.135 3.995 20.924 1.00 85.44 165 ASN A C 1
ATOM 1328 O O . ASN A 1 165 ? -5.703 4.601 19.934 1.00 85.44 165 ASN A O 1
ATOM 1332 N N . SER A 1 166 ? -6.589 2.740 20.848 1.00 85.88 166 SER A N 1
ATOM 1333 C CA . SER A 1 166 ? -6.490 1.867 19.670 1.00 85.88 166 SER A CA 1
ATOM 1334 C C . SER A 1 166 ? -7.059 2.489 18.388 1.00 85.88 166 SER A C 1
ATOM 1336 O O . SER A 1 166 ? -6.463 2.366 17.316 1.00 85.88 166 SER A O 1
ATOM 1338 N N . ILE A 1 167 ? -8.187 3.206 18.489 1.00 86.69 167 ILE A N 1
ATOM 1339 C CA . ILE A 1 167 ? -8.828 3.873 17.344 1.00 86.69 167 ILE A CA 1
ATOM 1340 C C . ILE A 1 167 ? -7.930 4.990 16.813 1.00 86.69 167 ILE A C 1
ATOM 1342 O O . ILE A 1 167 ? 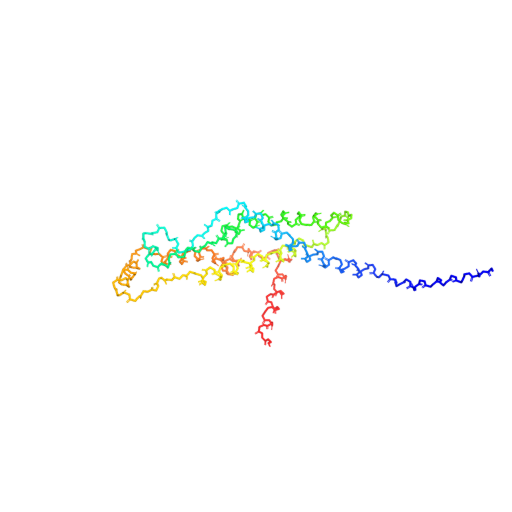-7.666 5.061 15.613 1.00 86.69 167 ILE A O 1
ATOM 1346 N N . ILE A 1 168 ? -7.417 5.845 17.698 1.00 88.31 168 ILE A N 1
ATOM 1347 C CA . ILE A 1 168 ? -6.522 6.942 17.326 1.00 88.31 168 ILE A CA 1
ATOM 1348 C C . ILE A 1 168 ? -5.228 6.403 16.712 1.00 88.31 168 ILE A C 1
ATOM 1350 O O . ILE A 1 168 ? -4.736 6.974 15.739 1.00 88.31 168 ILE A O 1
ATOM 1354 N N . LEU A 1 169 ? -4.682 5.297 17.223 1.00 86.94 169 LEU A N 1
ATOM 1355 C CA . LEU A 1 169 ? -3.491 4.661 16.651 1.00 86.94 169 LEU A CA 1
ATOM 1356 C C . LEU A 1 169 ? -3.735 4.151 15.224 1.00 86.94 169 LEU A C 1
ATOM 1358 O O . LEU A 1 169 ? -2.910 4.389 14.338 1.00 86.94 169 LEU A O 1
ATOM 1362 N N . VAL A 1 170 ? -4.882 3.520 14.972 1.00 88.19 170 VAL A N 1
ATOM 1363 C CA . VAL A 1 170 ? -5.288 3.111 13.620 1.00 88.19 170 VAL A CA 1
ATOM 1364 C C . VAL A 1 170 ? -5.476 4.326 12.707 1.00 88.19 170 VAL A C 1
ATOM 1366 O O . VAL A 1 170 ? -4.923 4.347 11.609 1.00 88.19 170 VAL A O 1
ATOM 1369 N N . LEU A 1 171 ? -6.167 5.375 13.160 1.00 88.38 171 LEU A N 1
ATOM 1370 C CA . LEU A 1 171 ? -6.357 6.607 12.382 1.00 88.38 171 LEU A CA 1
ATOM 1371 C C . LEU A 1 171 ? -5.029 7.304 12.057 1.00 88.38 171 LEU A C 1
ATOM 1373 O O . LEU A 1 171 ? -4.845 7.792 10.939 1.00 88.38 171 LEU A O 1
ATOM 1377 N N . LYS A 1 172 ? -4.073 7.310 12.995 1.00 88.94 172 LYS A N 1
ATOM 1378 C CA . LYS A 1 172 ? -2.705 7.791 12.757 1.00 88.94 172 LYS A CA 1
ATOM 1379 C C . LYS A 1 172 ? -2.021 6.962 11.670 1.00 88.94 172 LYS A C 1
ATOM 1381 O O . LYS A 1 172 ? -1.480 7.554 10.739 1.00 88.94 172 LYS A O 1
ATOM 1386 N N . LYS A 1 173 ? -2.083 5.624 11.737 1.00 89.44 173 LYS A N 1
ATOM 1387 C CA . LYS A 1 173 ? -1.521 4.727 10.706 1.00 89.44 173 LYS A CA 1
ATOM 1388 C C . LYS A 1 173 ? -2.147 4.970 9.329 1.00 89.44 173 LYS A C 1
ATOM 1390 O O . LYS A 1 173 ? -1.411 5.050 8.347 1.00 89.44 173 LYS A O 1
ATOM 1395 N N . ILE A 1 174 ? -3.471 5.127 9.258 1.00 90.50 174 ILE A N 1
ATOM 1396 C CA . ILE A 1 174 ? -4.185 5.457 8.015 1.00 90.50 174 ILE A CA 1
ATOM 1397 C C . ILE A 1 174 ? -3.668 6.791 7.479 1.00 90.50 174 ILE A C 1
ATOM 1399 O O . ILE A 1 174 ? -3.123 6.840 6.383 1.00 90.50 174 ILE A O 1
ATOM 1403 N N . THR A 1 175 ? -3.730 7.851 8.287 1.00 90.06 175 THR A N 1
ATOM 1404 C CA . THR A 1 175 ? -3.320 9.204 7.879 1.00 90.06 175 THR A CA 1
ATOM 1405 C C . THR A 1 175 ? -1.860 9.251 7.432 1.00 90.06 175 THR A C 1
ATOM 1407 O O . THR A 1 175 ? -1.535 9.886 6.436 1.00 90.06 175 THR A O 1
ATOM 1410 N N . GLN A 1 176 ? -0.956 8.557 8.127 1.00 90.44 176 GLN A N 1
ATOM 1411 C CA . GLN A 1 176 ? 0.460 8.489 7.757 1.00 90.44 176 GLN A CA 1
ATOM 1412 C C . GLN A 1 176 ? 0.685 7.884 6.372 1.00 90.44 176 GLN A C 1
ATOM 1414 O O . GLN A 1 176 ? 1.655 8.250 5.707 1.00 90.44 176 GLN A O 1
ATOM 1419 N N . ASN A 1 177 ? -0.184 6.969 5.947 1.00 89.88 177 ASN A N 1
ATOM 1420 C CA . ASN A 1 177 ? -0.045 6.278 4.678 1.00 89.88 177 ASN A CA 1
ATOM 1421 C C . ASN A 1 177 ? -0.906 6.875 3.568 1.00 89.88 177 ASN A C 1
ATOM 1423 O O . ASN A 1 177 ? -0.489 6.808 2.428 1.00 89.88 177 ASN A O 1
ATOM 1427 N N . THR A 1 178 ? -2.029 7.525 3.862 1.00 86.94 178 THR A N 1
ATOM 1428 C CA . THR A 1 178 ? -2.899 8.124 2.836 1.00 86.94 178 THR A CA 1
ATOM 1429 C C . THR A 1 178 ? -2.651 9.617 2.629 1.00 86.94 178 THR A C 1
ATOM 1431 O O . THR A 1 178 ? -2.986 10.158 1.577 1.00 86.94 178 THR A O 1
ATOM 1434 N N . ASN A 1 179 ? -2.011 10.299 3.587 1.00 84.62 179 ASN A N 1
ATOM 1435 C CA . ASN A 1 179 ? -1.634 11.701 3.435 1.00 84.62 179 ASN A CA 1
ATOM 1436 C C . ASN A 1 179 ? -0.315 11.841 2.660 1.00 84.62 179 ASN A C 1
ATOM 1438 O O . ASN A 1 179 ? 0.788 11.935 3.223 1.00 84.62 179 ASN A O 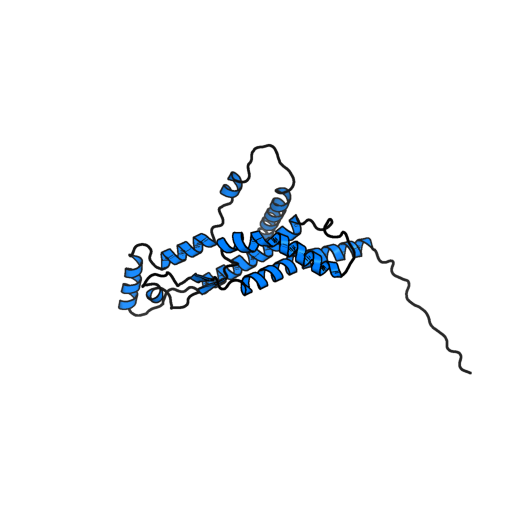1
ATOM 1442 N N . PHE A 1 180 ? -0.435 11.892 1.341 1.00 74.38 180 PHE A N 1
ATOM 1443 C CA . PHE A 1 180 ? 0.604 12.385 0.451 1.00 74.38 180 PHE A CA 1
ATOM 1444 C C . PHE A 1 180 ? 0.378 13.889 0.281 1.00 74.38 180 PHE A C 1
ATOM 1446 O O . PHE A 1 180 ? -0.364 14.278 -0.603 1.00 74.38 180 PHE A O 1
ATOM 1453 N N . ILE A 1 181 ? 0.928 14.687 1.208 1.00 54.81 181 ILE A N 1
ATOM 1454 C CA . ILE A 1 181 ? 1.181 16.143 1.148 1.00 54.81 181 ILE A CA 1
ATOM 1455 C C . ILE A 1 181 ? 0.474 16.899 -0.010 1.00 54.81 181 ILE A C 1
ATOM 1457 O O . ILE A 1 181 ? 0.741 16.645 -1.185 1.00 54.81 181 ILE A O 1
ATOM 1461 N N . SER A 1 182 ? -0.391 17.858 0.354 1.00 48.81 182 SER A N 1
ATOM 1462 C CA . SER A 1 182 ? -1.379 18.513 -0.517 1.00 48.81 182 SER A CA 1
ATOM 1463 C C . SER A 1 182 ? -0.790 19.307 -1.693 1.00 48.81 182 SER A C 1
ATOM 1465 O O . SER A 1 182 ? 0.393 19.640 -1.748 1.00 48.81 182 SER A O 1
ATOM 1467 N N . VAL A 1 183 ? -1.662 19.645 -2.647 1.00 43.28 183 VAL A N 1
ATOM 1468 C CA . VAL A 1 183 ? -1.352 20.411 -3.866 1.00 43.28 183 VAL A CA 1
ATOM 1469 C C . VAL A 1 183 ? -0.599 21.730 -3.578 1.00 43.28 183 VAL A C 1
ATOM 1471 O O . VAL A 1 183 ? 0.268 22.115 -4.363 1.00 43.28 183 VAL A O 1
ATOM 1474 N N . GLU A 1 184 ? -0.829 22.379 -2.433 1.00 42.31 184 GLU A N 1
ATOM 1475 C CA . GLU A 1 184 ? -0.085 23.564 -1.967 1.00 42.31 184 GLU A CA 1
ATOM 1476 C C . GLU A 1 184 ? 1.397 23.295 -1.644 1.00 42.31 184 GLU A C 1
ATOM 1478 O O . GLU A 1 184 ? 2.264 24.104 -1.978 1.00 42.31 184 GLU A O 1
ATOM 1483 N N . ASP A 1 185 ? 1.720 22.150 -1.046 1.00 45.78 185 ASP A N 1
ATOM 1484 C CA . ASP A 1 185 ? 3.101 21.774 -0.717 1.00 45.78 185 ASP A CA 1
ATOM 1485 C C . ASP A 1 185 ? 3.871 21.255 -1.945 1.00 45.78 185 ASP A C 1
ATOM 1487 O O . ASP A 1 185 ? 5.102 21.339 -2.019 1.00 45.78 185 ASP A O 1
ATOM 1491 N N . ILE A 1 186 ? 3.143 20.777 -2.960 1.00 45.62 186 ILE A N 1
ATOM 1492 C CA . ILE A 1 186 ? 3.685 20.594 -4.310 1.00 45.62 186 ILE A CA 1
ATOM 1493 C C . ILE A 1 186 ? 4.075 21.963 -4.875 1.00 45.62 186 ILE A C 1
ATOM 1495 O O . ILE A 1 186 ? 5.181 22.090 -5.392 1.00 45.62 186 ILE A O 1
ATOM 1499 N N . SER A 1 187 ? 3.231 22.992 -4.712 1.00 38.16 187 SER A N 1
ATOM 1500 C CA . SER A 1 187 ? 3.471 24.356 -5.211 1.00 38.16 187 SER A CA 1
ATOM 1501 C C . SER A 1 187 ? 4.639 25.091 -4.535 1.00 38.16 187 SER A C 1
ATOM 1503 O O . SER A 1 187 ? 5.200 26.002 -5.143 1.00 38.16 187 SER A O 1
ATOM 1505 N N . SER A 1 188 ? 5.015 24.725 -3.305 1.00 38.81 188 SER A N 1
ATOM 1506 C CA . SER A 1 188 ? 6.134 25.340 -2.572 1.00 38.81 188 SER A CA 1
ATOM 1507 C C . SER A 1 188 ? 7.483 24.645 -2.823 1.00 38.81 188 SER A C 1
ATOM 1509 O O . SER A 1 188 ? 8.522 25.306 -2.819 1.00 38.81 188 SER A O 1
ATOM 1511 N N . LYS A 1 189 ? 7.486 23.329 -3.103 1.00 41.44 189 LYS A N 1
ATOM 1512 C CA . LYS A 1 189 ? 8.694 22.553 -3.458 1.00 41.44 189 LYS A CA 1
ATOM 1513 C C . LYS A 1 189 ? 9.015 22.540 -4.952 1.00 41.44 189 LYS A C 1
ATOM 1515 O O . LYS A 1 189 ? 10.186 22.401 -5.310 1.00 41.44 189 LYS A O 1
ATOM 1520 N N . VAL A 1 190 ? 8.026 22.713 -5.833 1.00 42.75 190 VAL A N 1
ATOM 1521 C CA . VAL A 1 190 ? 8.281 23.086 -7.232 1.00 42.75 190 VAL A CA 1
ATOM 1522 C C . VAL A 1 190 ? 8.561 24.581 -7.266 1.00 42.75 190 VAL A C 1
ATOM 1524 O O . VAL A 1 190 ? 7.650 25.394 -7.328 1.00 42.75 190 VAL A O 1
ATOM 1527 N N . GLY A 1 191 ? 9.833 24.964 -7.168 1.00 37.62 191 GLY A N 1
ATOM 1528 C CA . GLY A 1 191 ? 10.223 26.366 -7.218 1.00 37.62 191 GLY A CA 1
ATOM 1529 C C . GLY A 1 191 ? 9.581 27.086 -8.407 1.00 37.62 191 GLY A C 1
ATOM 1530 O O . GLY A 1 191 ? 10.070 27.004 -9.530 1.00 37.62 191 GLY A O 1
ATOM 1531 N N . LEU A 1 192 ? 8.554 27.893 -8.138 1.00 39.91 192 LEU A N 1
ATOM 1532 C CA . LEU A 1 192 ? 8.144 29.012 -8.983 1.00 39.91 192 LEU A CA 1
ATOM 1533 C C . LEU A 1 192 ? 9.177 30.152 -8.873 1.00 39.91 192 LEU A C 1
ATOM 1535 O O . LEU A 1 192 ? 8.829 31.328 -8.887 1.00 39.91 192 LEU A O 1
ATOM 1539 N N . SER A 1 193 ? 10.471 29.810 -8.816 1.00 39.69 193 SER A N 1
ATOM 1540 C CA . SER A 1 193 ? 11.529 30.711 -9.251 1.00 39.69 193 SER A CA 1
ATOM 1541 C C . SER A 1 193 ? 11.473 30.730 -10.774 1.00 39.69 193 SER A C 1
ATOM 1543 O O . SER A 1 193 ? 12.053 29.883 -11.446 1.00 39.69 193 SER A O 1
ATOM 1545 N N . SER A 1 194 ? 10.622 31.632 -11.261 1.00 40.34 194 SER A N 1
ATOM 1546 C CA . SER A 1 194 ? 10.475 32.306 -12.560 1.00 40.34 194 SER A CA 1
ATOM 1547 C C . SER A 1 194 ? 11.145 31.789 -13.854 1.00 40.34 194 SER A C 1
ATOM 1549 O O . SER A 1 194 ? 10.657 32.148 -14.923 1.00 40.34 194 SER A O 1
ATOM 1551 N N . ASN A 1 195 ? 12.204 30.976 -13.859 1.00 35.56 195 ASN A N 1
ATOM 1552 C CA . ASN A 1 195 ? 13.119 30.919 -15.006 1.00 35.56 195 ASN A CA 1
ATOM 1553 C C . ASN A 1 195 ? 13.210 29.595 -15.777 1.00 35.56 195 ASN A C 1
ATOM 1555 O O . ASN A 1 195 ? 13.910 29.572 -16.778 1.00 35.56 195 ASN A O 1
ATOM 1559 N N . ASN A 1 196 ? 12.490 28.527 -15.419 1.00 39.62 196 ASN A N 1
ATOM 1560 C CA . ASN A 1 196 ? 12.460 27.305 -16.244 1.00 39.62 196 ASN A CA 1
ATOM 1561 C C . ASN A 1 196 ? 11.040 26.762 -16.418 1.00 39.62 196 ASN A C 1
ATOM 1563 O O . ASN A 1 196 ? 10.661 25.701 -15.922 1.00 39.62 196 ASN A O 1
ATOM 1567 N N . ARG A 1 197 ? 10.232 27.514 -17.165 1.00 43.28 197 ARG A N 1
ATOM 1568 C CA . ARG A 1 197 ? 9.042 26.965 -17.814 1.00 43.28 197 ARG A CA 1
ATOM 1569 C C . ARG A 1 197 ? 9.537 26.209 -19.034 1.00 43.28 197 ARG A C 1
ATOM 1571 O O . ARG A 1 197 ? 10.138 26.845 -19.886 1.00 43.28 197 ARG A O 1
ATOM 1578 N N . ASN A 1 198 ? 9.335 24.894 -19.082 1.00 45.34 198 ASN A N 1
ATOM 1579 C CA . ASN A 1 198 ? 8.833 24.143 -20.241 1.00 45.34 198 ASN A CA 1
ATOM 1580 C C . ASN A 1 198 ? 9.012 22.632 -19.994 1.00 45.34 198 ASN A C 1
ATOM 1582 O O . ASN A 1 198 ? 9.999 22.198 -19.415 1.00 45.34 198 ASN A O 1
ATOM 1586 N N . ILE A 1 199 ? 8.054 21.844 -20.492 1.00 43.34 199 ILE A N 1
ATOM 1587 C CA . ILE A 1 199 ? 8.043 20.377 -20.680 1.00 43.34 199 ILE A CA 1
ATOM 1588 C C . ILE A 1 199 ? 7.171 19.566 -19.697 1.00 43.34 199 ILE A C 1
ATOM 1590 O O . ILE A 1 199 ? 6.337 18.801 -20.171 1.00 43.34 199 ILE A O 1
ATOM 1594 N N . VAL A 1 200 ? 7.249 19.721 -18.368 1.00 43.00 200 VAL A N 1
ATOM 1595 C CA . VAL A 1 200 ? 6.540 18.769 -17.464 1.00 43.00 200 VAL A CA 1
ATOM 1596 C C . VAL A 1 200 ? 5.109 19.195 -17.091 1.00 43.00 200 VAL A C 1
ATOM 1598 O O . VAL A 1 200 ? 4.235 18.353 -16.901 1.00 43.00 200 VAL A O 1
ATOM 1601 N N . THR A 1 201 ? 4.809 20.494 -17.042 1.00 40.66 201 THR A N 1
ATOM 1602 C CA . THR A 1 201 ? 3.502 20.996 -16.565 1.00 40.66 201 THR A CA 1
ATOM 1603 C C . THR A 1 201 ? 2.390 20.988 -17.620 1.00 40.66 201 THR A C 1
ATOM 1605 O O . THR A 1 201 ? 1.218 21.142 -17.271 1.00 40.66 201 THR A O 1
ATOM 1608 N N . SER A 1 202 ? 2.719 20.790 -18.900 1.00 39.03 202 SER A N 1
ATOM 1609 C CA . SER A 1 202 ? 1.734 20.746 -19.989 1.00 39.03 202 SER A CA 1
ATOM 1610 C C . SER A 1 202 ? 0.961 19.424 -20.028 1.00 39.03 202 SER A C 1
ATOM 1612 O O . SER A 1 202 ? -0.257 19.448 -20.192 1.00 39.03 202 SER A O 1
ATOM 1614 N N . SER A 1 203 ? 1.629 18.286 -19.798 1.00 45.62 203 SER A N 1
ATOM 1615 C CA . SER A 1 203 ? 0.982 16.961 -19.851 1.00 45.62 203 SER A CA 1
ATOM 1616 C C . SER A 1 203 ? -0.020 16.745 -18.714 1.00 45.62 203 SER A C 1
ATOM 1618 O O . SER A 1 203 ? -1.132 16.280 -18.951 1.00 45.62 203 SER A O 1
ATOM 1620 N N . TYR A 1 204 ? 0.310 17.165 -17.489 1.00 40.47 204 TYR A N 1
ATOM 1621 C CA . TYR A 1 204 ? -0.598 17.018 -16.344 1.00 40.47 204 TYR A CA 1
ATOM 1622 C C . TYR A 1 204 ? -1.822 17.938 -16.427 1.00 40.47 204 TYR A C 1
ATOM 1624 O O . TYR A 1 204 ? -2.918 17.541 -16.038 1.00 40.47 204 TYR A O 1
ATOM 1632 N N . ARG A 1 205 ? -1.684 19.143 -16.999 1.00 46.06 205 ARG A N 1
ATOM 1633 C CA . ARG A 1 205 ? -2.836 20.030 -17.228 1.00 46.06 205 ARG A CA 1
ATOM 1634 C C . ARG A 1 205 ? -3.839 19.450 -18.224 1.00 46.06 205 ARG A C 1
ATOM 1636 O O . ARG A 1 205 ? -5.036 19.640 -18.029 1.00 46.06 205 ARG A O 1
ATOM 1643 N N . GLY A 1 206 ? -3.370 18.740 -19.251 1.00 52.31 206 GLY A N 1
ATOM 1644 C CA . GLY A 1 206 ? -4.242 18.080 -20.227 1.00 52.31 206 GLY A CA 1
ATOM 1645 C C . GLY A 1 206 ? -5.105 16.986 -19.597 1.00 52.31 206 GLY A C 1
ATOM 1646 O O . GLY A 1 206 ? -6.312 16.959 -19.821 1.00 52.31 206 GLY A O 1
ATOM 1647 N N . LEU A 1 207 ? -4.502 16.152 -18.743 1.00 47.06 207 LEU A N 1
ATOM 1648 C CA . LEU A 1 207 ? -5.190 15.050 -18.060 1.00 47.06 207 LEU A CA 1
ATOM 1649 C C . LEU A 1 207 ? -6.184 15.535 -16.996 1.00 47.06 207 LEU A C 1
ATOM 1651 O O . LEU A 1 207 ? -7.284 15.005 -16.883 1.00 47.06 207 LEU A O 1
ATOM 1655 N N . ILE A 1 208 ? -5.840 16.578 -16.236 1.00 52.28 208 ILE A N 1
ATOM 1656 C CA . ILE A 1 208 ? -6.765 17.155 -15.248 1.00 52.28 208 ILE A CA 1
ATOM 1657 C C . ILE A 1 208 ? -7.957 17.826 -15.941 1.00 52.28 208 ILE A C 1
ATOM 1659 O O . ILE A 1 208 ? -9.086 17.735 -15.458 1.00 52.28 208 ILE A O 1
ATOM 1663 N N . LYS A 1 209 ? -7.731 18.471 -17.091 1.00 52.59 209 LYS A N 1
ATOM 1664 C CA . LYS A 1 209 ? -8.801 19.101 -17.866 1.00 52.59 209 LYS A CA 1
ATOM 1665 C C . LYS A 1 209 ? -9.761 18.064 -18.459 1.00 52.59 209 LYS A C 1
ATOM 1667 O O . LYS A 1 209 ? -10.967 18.234 -18.314 1.00 52.59 209 LYS A O 1
ATOM 1672 N N . SER A 1 210 ? -9.249 16.973 -19.036 1.00 47.47 210 SER A N 1
ATOM 1673 C CA . SER A 1 210 ? -10.101 15.905 -19.578 1.00 47.47 210 SER A CA 1
ATOM 1674 C C . SER A 1 210 ? -10.904 15.184 -18.488 1.00 47.47 210 SER A C 1
ATOM 1676 O O . SER A 1 210 ? -12.077 14.879 -18.688 1.00 47.47 210 SER A O 1
ATOM 1678 N N . LEU A 1 211 ? -10.320 14.987 -17.301 1.00 42.59 211 LEU A N 1
ATOM 1679 C CA . LEU A 1 211 ? -11.022 14.417 -16.145 1.00 42.59 211 LEU A CA 1
ATOM 1680 C C . LEU A 1 211 ? -12.113 15.348 -15.593 1.00 42.59 211 LEU A C 1
ATOM 1682 O O . LEU A 1 211 ? -13.163 14.878 -15.155 1.00 42.59 211 LEU A O 1
ATOM 1686 N N . ALA A 1 212 ? -11.896 16.665 -15.629 1.00 45.91 212 ALA A N 1
ATOM 1687 C CA . ALA A 1 212 ? -12.899 17.646 -15.217 1.00 45.91 212 ALA A CA 1
ATOM 1688 C C . ALA A 1 212 ? -14.053 17.779 -16.229 1.00 45.91 212 ALA A C 1
ATOM 1690 O O . ALA A 1 212 ? -15.191 18.020 -15.826 1.00 45.91 212 ALA A O 1
ATOM 1691 N N . GLU A 1 213 ? -13.774 17.613 -17.524 1.00 47.31 213 GLU A N 1
ATOM 1692 C CA . GLU A 1 213 ? -14.781 17.621 -18.594 1.00 47.31 213 GLU A CA 1
ATOM 1693 C C . GLU A 1 213 ? -15.633 16.342 -18.588 1.00 47.31 213 GLU A C 1
ATOM 1695 O O . GLU A 1 213 ? -16.851 16.431 -18.727 1.00 47.31 213 GLU A O 1
ATOM 1700 N N . TYR A 1 214 ? -15.038 15.177 -18.300 1.00 40.06 214 TYR A N 1
ATOM 1701 C CA . TYR A 1 214 ? -15.771 13.911 -18.151 1.00 40.06 214 TYR A CA 1
ATOM 1702 C C . TYR A 1 214 ? -16.811 13.947 -17.021 1.00 40.06 214 TYR A C 1
ATOM 1704 O O . TYR A 1 214 ? -17.869 13.346 -17.134 1.00 40.06 214 TYR A O 1
ATOM 1712 N N . LYS A 1 215 ? -16.545 14.688 -15.939 1.00 44.88 215 LYS A N 1
ATOM 1713 C CA . LYS A 1 215 ? -17.453 14.777 -14.782 1.00 44.88 215 LYS A CA 1
ATOM 1714 C C . LYS A 1 215 ? -18.616 15.768 -14.971 1.00 44.88 215 LYS A C 1
ATOM 1716 O O . LYS A 1 215 ? -19.423 15.927 -14.057 1.00 44.88 215 LYS A O 1
ATOM 1721 N N . LYS A 1 216 ? -18.658 16.483 -16.102 1.00 49.28 216 LYS A N 1
ATOM 1722 C CA . LYS A 1 216 ? -19.718 17.443 -16.463 1.00 49.28 216 LYS A CA 1
ATOM 1723 C C . LYS A 1 216 ? -20.642 16.952 -17.584 1.00 49.28 216 LYS A C 1
ATOM 1725 O O . LYS A 1 216 ? -21.642 17.622 -17.835 1.00 49.28 216 LYS A O 1
ATOM 1730 N N . SER A 1 217 ? -20.300 15.845 -18.243 1.00 44.44 217 SER A N 1
ATOM 1731 C CA . SER A 1 217 ? -21.187 15.111 -19.154 1.00 44.44 217 SER A CA 1
ATOM 1732 C C . SER A 1 217 ? -21.958 14.036 -18.401 1.00 44.44 217 SER A C 1
ATOM 1734 O O . SER A 1 217 ? -22.983 13.608 -18.973 1.00 44.44 217 SER A O 1
#

Solvent-accessible surface area (backbone atoms only — not comparable to full-atom values): 12850 Å² total; per-residue (Å²): 138,83,83,82,81,81,85,82,76,78,74,79,78,75,80,75,56,64,65,60,54,50,49,55,49,49,54,54,50,53,62,48,25,25,52,48,14,45,51,57,49,48,54,49,48,62,69,76,42,88,51,57,50,55,41,57,57,49,88,50,95,51,15,68,65,44,21,66,69,58,65,40,75,41,58,39,62,70,31,50,67,18,38,58,71,49,46,66,67,41,48,67,59,33,41,52,49,27,42,52,66,65,38,82,76,55,80,90,77,70,68,84,75,51,58,66,67,59,42,49,54,56,31,48,51,55,52,51,51,52,37,50,51,55,49,51,54,47,61,71,65,55,50,70,46,84,76,93,47,66,72,57,50,52,51,40,56,56,48,62,73,43,87,80,20,47,66,58,45,39,51,48,54,50,47,65,45,70,61,74,73,54,76,67,59,51,58,65,72,51,68,82,68,86,79,76,88,79,79,71,71,62,61,57,53,53,56,55,49,52,56,56,53,60,76,74,111

Mean predicted aligned error: 14.73 Å

InterPro domains:
  IPR009612 IcmF-related [PF06761] (14-179)
  IPR053156 Type VI secretion system TssM-like [PTHR36153] (11-203)